Protein AF-A0A5Q0TJ90-F1 (afdb_monomer)

Solvent-accessible surface area (backbone atoms only — not comparable to full-atom values): 12565 Å² total; per-residue (Å²): 134,82,78,82,75,56,38,77,83,39,42,37,78,86,29,72,44,76,70,44,31,68,63,71,62,101,67,83,87,85,78,81,86,86,89,74,60,59,57,72,75,59,68,73,92,52,80,54,77,78,73,66,91,68,50,63,55,31,48,52,45,20,49,32,45,51,50,32,43,52,48,27,37,74,55,52,56,79,39,72,41,59,66,61,28,31,68,76,44,38,89,50,44,48,42,48,52,50,51,60,52,60,73,71,65,57,54,67,58,48,46,51,30,49,76,68,63,41,46,59,59,71,67,73,49,85,84,41,76,63,61,51,48,54,52,52,50,51,52,50,51,65,52,42,47,94,77,50,77,49,71,47,45,56,52,45,52,53,51,45,42,30,51,51,32,44,53,28,36,76,67,61,36,45,83,49,34,40,53,42,52,52,53,52,42,57,58,52,65,32,66,73,49,39,52,49,39,49,67,50,12,27,74,62,43,58,29,51,54,36,45,54,49,56,59,65,64,74,114

Nearest PDB structures (foldseek):
  7ya5-assembly1_A  TM=8.050E-01  e=6.135E-04  Homo sapiens
  7xgf-assembly2_E  TM=6.934E-01  e=2.666E-04  Homo sapiens
  4qvf-assembly1_A  TM=6.998E-01  e=4.647E-04  Homo sapiens
  5wdd-assembly2_B  TM=6.435E-01  e=7.383E-04  Gallus gallus

Organism: Stichopus japonicus (NCBI:txid307972)

InterPro domains:
  IPR002475 Bcl2-like [PS50062] (120-205)
  IPR026298 Bcl-2 family [PR01862] (136-148)
  IPR026298 Bcl-2 family [PR01862] (150-178)
  IPR026298 Bcl-2 family [PR01862] (180-204)
  IPR026298 Bcl-2 family [PTHR11256] (120-205)
  IPR036834 Bcl-2-like superfamily [G3DSA:1.10.437.10] (50-212)
  IPR036834 Bcl-2-like superfamily [SSF56854] (117-211)
  IPR046371 Bcl-2, Bcl-2 homology region 1-3 [PF00452] (120-203)
  IPR046371 Bcl-2, Bcl-2 homology region 1-3 [SM00337] (109-203)

Secondary structure (DSSP, 8-state):
------GGGTB-GGG-SHHHHTS--SS--S---S---HHHHT----------TTHHHHHHHHHHHHHHHHHTBS-GGGGT--HHHHHHSHHHHHHHHHHHHHTTSSHHHHHHHHHTTHHHHHHHS---HHHHHHHHHHHHHHHTGGG---HHHHHHHHHHHHHHHHHHHHTT-TTHHHHHHHHHHHHHTSHHHHHHHHHTTHHHHHHHHHHHHHHHHT-

Radius of gyration: 16.94 Å; Cα contacts (8 Å, |Δi|>4): 215; chains: 1; bounding box: 55×34×45 Å

Sequence (219 aa):
MGIQQNSHDLITPKYATYESRRRRPFYCDNVFPRNIPLCAMLQGETNLDNMTENITGNFIEAYMVLKLADFGVDRPDRLGLNIHAASSVGSEICPYHTTLYSTEKDAMVRAILVELDLLDTLTNLHISKHTLLETFLYIADTLFEDDDVSWWKIVTLVDCSAQMAVMCVDRELPNMVESLLSWTSMIMEKDNVQSWIEENGGWKFLTNRMKSYLQTQAV

pLDDT: mean 71.93, std 15.3, range [30.28, 94.5]

Foldseek 3Di:
DDDLDFLCVFFDPCLNDPVSLVPDDPDDDDFDDADDQPVNLQDDFDFDDDDDDPLQLLLLLLLLVRLLVSSGGPCCVVLVGDPCSCVVCVLQCVLVSCVVCRNPHCPVLVVLCVVVVNPCVLPPDPDDLVSLLVSLVVLLCVLCPPNDDDPSSLSSSSVNLSVSCSSCSVNRNSNCNVVSSVVNVVSCPPPSNVVVCNRRHHSNVVSVSSVVVVVVRVD

Mean predicted aligned error: 9.67 Å

Structure (mmCIF, N/CA/C/O backbone):
data_AF-A0A5Q0TJ90-F1
#
_entry.id   AF-A0A5Q0TJ90-F1
#
loop_
_atom_site.group_PDB
_atom_site.id
_atom_site.type_symbol
_atom_site.label_atom_id
_atom_site.label_alt_id
_atom_site.label_comp_id
_atom_site.label_asym_id
_atom_site.label_entity_id
_atom_site.label_seq_id
_atom_site.pdbx_PDB_ins_code
_atom_site.Cartn_x
_atom_site.Cartn_y
_atom_site.Cartn_z
_atom_site.occupancy
_atom_site.B_iso_or_equiv
_atom_site.auth_seq_id
_atom_site.auth_comp_id
_atom_site.auth_asym_id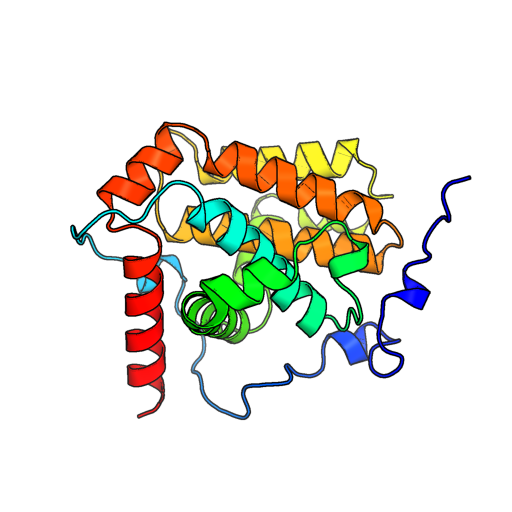
_atom_site.auth_atom_id
_atom_site.pdbx_PDB_model_num
ATOM 1 N N . MET A 1 1 ? 29.874 -6.893 -9.918 1.00 32.69 1 MET A N 1
ATOM 2 C CA . MET A 1 1 ? 29.180 -6.736 -11.214 1.00 32.69 1 MET A CA 1
ATOM 3 C C . MET A 1 1 ? 27.709 -7.004 -10.966 1.00 32.69 1 MET A C 1
ATOM 5 O O . MET A 1 1 ? 27.341 -8.160 -10.817 1.00 32.69 1 MET A O 1
ATOM 9 N N . GLY A 1 2 ? 26.911 -5.952 -10.771 1.00 40.72 2 GLY A N 1
ATOM 10 C CA . GLY A 1 2 ? 25.468 -6.090 -10.575 1.00 40.72 2 GLY A CA 1
ATOM 11 C C . GLY A 1 2 ? 24.815 -6.392 -11.916 1.00 40.72 2 GLY A C 1
ATOM 12 O O . GLY A 1 2 ? 24.998 -5.635 -12.865 1.00 40.72 2 GLY A O 1
ATOM 13 N N . ILE A 1 3 ? 24.122 -7.521 -12.010 1.00 42.19 3 ILE A N 1
ATOM 14 C CA . ILE A 1 3 ? 23.293 -7.847 -13.167 1.00 42.19 3 ILE A CA 1
ATOM 15 C C . ILE A 1 3 ? 22.154 -6.824 -13.154 1.00 42.19 3 ILE A C 1
ATOM 17 O O . ILE A 1 3 ? 21.332 -6.853 -12.241 1.00 42.19 3 ILE A O 1
ATOM 21 N N . GLN A 1 4 ? 22.125 -5.892 -14.111 1.00 44.25 4 GLN A N 1
ATOM 22 C CA . GLN A 1 4 ? 20.919 -5.104 -14.361 1.00 44.25 4 GLN A CA 1
ATOM 23 C C . GLN A 1 4 ? 19.841 -6.097 -14.803 1.00 44.25 4 GLN A C 1
ATOM 25 O O . GLN A 1 4 ? 19.901 -6.628 -15.909 1.00 44.25 4 GLN A O 1
ATOM 30 N N . GLN A 1 5 ? 18.926 -6.436 -13.897 1.00 57.69 5 GLN A N 1
ATOM 31 C CA . GLN A 1 5 ? 17.779 -7.271 -14.228 1.00 57.69 5 GLN A CA 1
ATOM 32 C C . GLN A 1 5 ? 16.827 -6.442 -15.080 1.00 57.69 5 GLN A C 1
ATOM 34 O O . GLN A 1 5 ? 16.358 -5.391 -14.644 1.00 57.69 5 GLN A O 1
ATOM 39 N N . ASN A 1 6 ? 16.573 -6.913 -16.296 1.00 62.66 6 ASN A N 1
ATOM 40 C CA . ASN A 1 6 ? 15.641 -6.272 -17.204 1.00 62.66 6 ASN A CA 1
ATOM 41 C C . ASN A 1 6 ? 14.212 -6.669 -16.806 1.00 62.66 6 ASN A C 1
ATOM 43 O O . ASN A 1 6 ? 13.962 -7.838 -16.508 1.00 62.66 6 ASN A O 1
ATOM 47 N N . SER A 1 7 ? 13.263 -5.731 -16.794 1.00 60.84 7 SER A N 1
ATOM 48 C CA . SER A 1 7 ? 11.868 -6.005 -16.385 1.00 60.84 7 SER A CA 1
ATOM 49 C C . SER A 1 7 ? 11.196 -7.086 -17.234 1.00 60.84 7 SER A C 1
ATOM 51 O O . SER A 1 7 ? 10.363 -7.841 -16.736 1.00 60.84 7 SER A O 1
ATOM 53 N N . HIS A 1 8 ? 11.604 -7.213 -18.497 1.00 65.81 8 HIS A N 1
ATOM 54 C CA . HIS A 1 8 ? 11.153 -8.260 -19.410 1.00 65.81 8 HIS A CA 1
ATOM 55 C C . HIS A 1 8 ? 11.434 -9.686 -18.912 1.00 65.81 8 HIS A C 1
ATOM 57 O O . HIS A 1 8 ? 10.651 -10.583 -19.209 1.00 65.81 8 HIS A O 1
ATOM 63 N N . ASP A 1 9 ? 12.493 -9.892 -18.123 1.00 72.69 9 ASP A N 1
ATOM 64 C CA . ASP A 1 9 ? 12.832 -11.200 -17.544 1.00 72.69 9 ASP A CA 1
ATOM 65 C C . ASP A 1 9 ? 12.057 -11.492 -16.244 1.00 72.69 9 ASP A C 1
ATOM 67 O O . ASP A 1 9 ? 12.178 -12.581 -15.675 1.00 72.69 9 ASP A O 1
ATOM 71 N N . LEU A 1 10 ? 11.298 -10.510 -15.739 1.00 74.69 10 LEU A N 1
ATOM 72 C CA . LEU A 1 10 ? 10.527 -10.604 -14.498 1.00 74.69 10 LEU A CA 1
ATOM 73 C C . LEU A 1 10 ? 9.040 -10.901 -14.733 1.00 74.69 10 LEU A C 1
ATOM 75 O O . LEU A 1 10 ? 8.382 -11.370 -13.807 1.00 74.69 10 LEU A O 1
ATOM 79 N N . ILE A 1 11 ? 8.510 -10.625 -15.930 1.00 76.50 11 ILE A N 1
ATOM 80 C CA . ILE A 1 11 ? 7.079 -10.743 -16.251 1.00 76.50 11 ILE A CA 1
ATOM 81 C C . ILE A 1 11 ? 6.796 -12.059 -16.986 1.00 76.50 11 ILE A C 1
ATOM 83 O O . ILE A 1 11 ? 7.461 -12.380 -17.973 1.00 76.50 11 ILE A O 1
ATOM 87 N N . THR A 1 12 ? 5.752 -12.786 -16.573 1.00 75.69 12 THR A N 1
ATOM 88 C CA . THR A 1 12 ? 5.320 -14.013 -17.252 1.00 75.69 12 THR A CA 1
ATOM 89 C C . THR A 1 12 ? 5.013 -13.727 -18.725 1.00 75.69 12 THR A C 1
ATOM 91 O O . THR A 1 12 ? 4.276 -12.783 -19.022 1.00 75.69 12 THR A O 1
ATOM 94 N N . PRO A 1 13 ? 5.421 -14.585 -19.680 1.00 71.62 13 PRO A N 1
ATOM 95 C CA . PRO A 1 13 ? 5.144 -14.375 -21.105 1.00 71.62 13 PRO A CA 1
ATOM 96 C C . PRO A 1 13 ? 3.657 -14.187 -21.455 1.00 71.62 13 PRO A C 1
ATOM 98 O O . PRO A 1 13 ? 3.321 -13.466 -22.394 1.00 71.62 13 PRO A O 1
ATOM 101 N N . LYS A 1 14 ? 2.744 -14.791 -20.679 1.00 66.69 14 LYS A N 1
ATOM 102 C CA . LYS A 1 14 ? 1.284 -14.612 -20.818 1.00 66.69 14 LYS A CA 1
ATOM 103 C C . LYS A 1 14 ? 0.834 -13.159 -20.577 1.00 66.69 14 LYS A C 1
ATOM 105 O O . LYS A 1 14 ? -0.208 -12.758 -21.089 1.00 66.69 14 LYS A O 1
ATOM 110 N N . TYR A 1 15 ? 1.626 -12.392 -19.834 1.00 63.81 15 TYR A N 1
ATOM 111 C CA . TYR A 1 15 ? 1.395 -11.008 -19.433 1.00 63.81 15 TYR A CA 1
ATOM 112 C C . TYR A 1 15 ? 2.315 -10.016 -20.175 1.00 63.81 15 TYR A C 1
ATOM 114 O O . TYR A 1 15 ? 2.509 -8.880 -19.747 1.00 63.81 15 TYR A O 1
ATOM 122 N N . ALA A 1 16 ? 2.881 -10.406 -21.323 1.00 64.31 16 ALA A N 1
ATOM 123 C CA . ALA A 1 16 ? 3.847 -9.582 -22.054 1.00 64.31 16 ALA A CA 1
ATOM 124 C C . ALA A 1 16 ? 3.304 -8.196 -22.471 1.00 64.31 16 ALA A C 1
ATOM 126 O O . ALA A 1 16 ? 4.051 -7.216 -22.503 1.00 64.31 16 ALA A O 1
ATOM 127 N N . THR A 1 17 ? 2.002 -8.068 -22.745 1.00 65.38 17 THR A N 1
ATOM 128 C CA . THR A 1 17 ? 1.383 -6.793 -23.153 1.00 65.38 17 THR A CA 1
ATOM 129 C C . THR A 1 17 ? 0.637 -6.126 -22.001 1.00 65.38 17 THR A C 1
ATOM 131 O O . THR A 1 17 ? 0.012 -6.803 -21.186 1.00 65.38 17 THR A O 1
ATOM 134 N N . TYR A 1 18 ? 0.623 -4.792 -21.957 1.00 57.44 18 TYR A N 1
ATOM 135 C CA . TYR A 1 18 ? -0.125 -4.030 -20.948 1.00 57.44 18 TYR A CA 1
ATOM 136 C C . TYR A 1 18 ? -1.606 -4.449 -20.857 1.00 57.44 18 TYR A C 1
ATOM 138 O O . TYR A 1 18 ? -2.161 -4.615 -19.772 1.00 57.44 18 TYR A O 1
ATOM 146 N N . GLU A 1 19 ? -2.247 -4.706 -22.002 1.00 59.47 19 GLU A N 1
ATOM 147 C CA . GLU A 1 19 ? -3.621 -5.210 -22.025 1.00 59.47 19 GLU A CA 1
ATOM 148 C C . GLU A 1 19 ? -3.763 -6.613 -21.428 1.00 59.47 19 GLU A C 1
ATOM 150 O O . GLU A 1 19 ? -4.771 -6.889 -20.780 1.00 59.47 19 GLU A O 1
ATOM 155 N N . SER A 1 20 ? -2.781 -7.499 -21.626 1.00 61.97 20 SER A N 1
ATOM 156 C CA . SER A 1 20 ? -2.785 -8.829 -21.010 1.00 61.97 20 SER A CA 1
ATOM 157 C C . SER A 1 20 ? -2.581 -8.760 -19.494 1.00 61.97 20 SER A C 1
ATOM 159 O O . SER A 1 20 ? -3.295 -9.453 -18.774 1.00 61.97 20 SER A O 1
ATOM 161 N N . ARG A 1 21 ? -1.733 -7.842 -19.002 1.00 63.62 21 ARG A N 1
ATOM 162 C CA . ARG A 1 21 ? -1.531 -7.550 -17.563 1.00 63.62 21 ARG A CA 1
ATOM 163 C C . ARG A 1 21 ? -2.801 -7.048 -16.881 1.00 63.62 21 ARG A C 1
ATOM 165 O O . ARG A 1 21 ? -3.027 -7.295 -15.707 1.00 63.62 21 ARG A O 1
ATOM 172 N N . ARG A 1 22 ? -3.687 -6.385 -17.633 1.00 56.72 22 ARG A N 1
ATOM 173 C CA . ARG A 1 22 ? -4.999 -5.934 -17.140 1.00 56.72 22 ARG A CA 1
ATOM 174 C C . ARG A 1 22 ? -6.076 -7.024 -17.126 1.00 56.72 22 ARG A C 1
ATOM 176 O O . ARG A 1 22 ? -7.158 -6.782 -16.577 1.00 56.72 22 ARG A O 1
ATOM 183 N N . ARG A 1 23 ? -5.875 -8.186 -17.759 1.00 50.25 23 ARG A N 1
ATOM 184 C CA . ARG A 1 23 ? -6.939 -9.176 -18.020 1.00 50.25 23 ARG A CA 1
ATOM 185 C C . ARG A 1 23 ? -6.858 -10.391 -17.076 1.00 50.25 23 ARG A C 1
ATOM 187 O O . ARG A 1 23 ? -6.422 -11.464 -17.468 1.00 50.25 23 ARG A O 1
ATOM 194 N N . ARG A 1 24 ? -7.490 -10.193 -15.912 1.00 49.88 24 ARG A N 1
ATOM 195 C CA . ARG A 1 24 ? -7.995 -11.142 -14.893 1.00 49.88 24 ARG A CA 1
ATOM 196 C C . ARG A 1 24 ? -7.023 -11.561 -13.770 1.00 49.88 24 ARG A C 1
ATOM 198 O O . ARG A 1 24 ? -5.943 -12.051 -14.081 1.00 49.88 24 ARG A O 1
ATOM 205 N N . PRO A 1 25 ? -7.458 -11.469 -12.496 1.00 43.31 25 PRO A N 1
ATOM 206 C CA . PRO A 1 25 ? -6.795 -12.135 -11.377 1.00 43.31 25 PRO A CA 1
ATOM 207 C C . PRO A 1 25 ? -6.969 -13.656 -11.490 1.00 43.31 25 PRO A C 1
ATOM 209 O O . PRO A 1 25 ? -7.943 -14.149 -12.064 1.00 43.31 25 PRO A O 1
ATOM 212 N N . PHE A 1 26 ? -6.032 -14.409 -10.915 1.00 41.00 26 PHE A N 1
ATOM 213 C CA . PHE A 1 26 ? -6.076 -15.877 -10.865 1.00 41.00 26 PHE A CA 1
ATOM 214 C C . PHE A 1 26 ? -7.144 -16.419 -9.890 1.00 41.00 26 PHE A C 1
ATOM 216 O O . PHE A 1 26 ? -7.397 -17.620 -9.848 1.00 41.00 26 PHE A O 1
ATOM 223 N N . TYR A 1 27 ? -7.800 -15.535 -9.139 1.00 37.94 27 TYR A N 1
ATOM 224 C CA . TYR A 1 27 ? -8.900 -15.830 -8.228 1.00 37.94 27 TYR A CA 1
ATOM 225 C C . TYR A 1 27 ? -9.978 -14.764 -8.407 1.00 37.94 27 TYR A C 1
ATOM 227 O O . TYR A 1 27 ? -9.636 -13.597 -8.545 1.00 37.94 27 TYR A O 1
ATOM 235 N N . CYS A 1 28 ? -11.252 -15.146 -8.329 1.00 33.97 28 CYS A N 1
ATOM 236 C CA . CYS A 1 28 ? -12.458 -14.309 -8.466 1.00 33.97 28 CYS A CA 1
ATOM 237 C C . CYS A 1 28 ? -13.074 -14.308 -9.877 1.00 33.97 28 CYS A C 1
ATOM 239 O O . CYS A 1 28 ? -13.053 -13.310 -10.597 1.00 33.97 28 CYS A O 1
ATOM 241 N N . ASP A 1 29 ? -13.709 -15.424 -10.239 1.00 30.28 29 ASP A N 1
ATOM 242 C CA . ASP A 1 29 ? -14.861 -15.364 -11.135 1.00 30.28 29 ASP A CA 1
ATOM 243 C C . ASP A 1 29 ? -16.097 -14.943 -10.314 1.00 30.28 29 ASP A C 1
ATOM 245 O O . ASP A 1 29 ? -16.514 -15.642 -9.395 1.00 30.28 29 ASP A O 1
ATOM 249 N N . ASN A 1 30 ? -16.679 -13.805 -10.697 1.00 38.44 30 ASN A N 1
ATOM 250 C CA . ASN A 1 30 ? -18.079 -13.415 -10.493 1.00 38.44 30 ASN A CA 1
ATOM 251 C C . ASN A 1 30 ? -18.627 -13.332 -9.062 1.00 38.44 30 ASN A C 1
ATOM 253 O O . ASN A 1 30 ? -19.460 -14.150 -8.696 1.00 38.44 30 ASN A O 1
ATOM 257 N N . VAL A 1 31 ? -18.331 -12.254 -8.343 1.00 34.34 31 VAL A N 1
ATOM 258 C CA . VAL A 1 31 ? -19.287 -11.570 -7.448 1.00 34.34 31 VAL A CA 1
ATOM 259 C C . VAL A 1 31 ? -18.867 -10.086 -7.443 1.00 34.34 31 VAL A C 1
ATOM 261 O O . VAL A 1 31 ? -17.768 -9.789 -7.890 1.00 34.34 31 VAL A O 1
ATOM 264 N N . PHE A 1 32 ? -19.722 -9.171 -6.989 1.00 37.47 32 PHE A N 1
ATOM 265 C CA . PHE A 1 32 ? -19.409 -7.852 -6.400 1.00 37.47 32 PHE A CA 1
ATOM 266 C C . PHE A 1 32 ? -20.077 -6.642 -7.100 1.00 37.47 32 PHE A C 1
ATOM 268 O O . PHE A 1 32 ? -19.886 -6.412 -8.296 1.00 37.47 32 PHE A O 1
ATOM 275 N N . PRO A 1 33 ? -20.908 -5.875 -6.360 1.00 38.81 33 PRO A N 1
ATOM 276 C CA . PRO A 1 33 ? -21.599 -4.686 -6.849 1.00 38.81 33 PRO A CA 1
ATOM 277 C C . PRO A 1 33 ? -20.717 -3.424 -6.818 1.00 38.81 33 PRO A C 1
ATOM 279 O O . PRO A 1 33 ? -19.753 -3.318 -6.064 1.00 38.81 33 PRO A O 1
ATOM 282 N N . ARG A 1 34 ? -21.103 -2.439 -7.639 1.00 45.91 34 ARG A N 1
ATOM 283 C CA . ARG A 1 34 ? -20.382 -1.180 -7.890 1.00 45.91 34 ARG A CA 1
ATOM 284 C C . ARG A 1 34 ? -20.540 -0.159 -6.754 1.00 45.91 34 ARG A 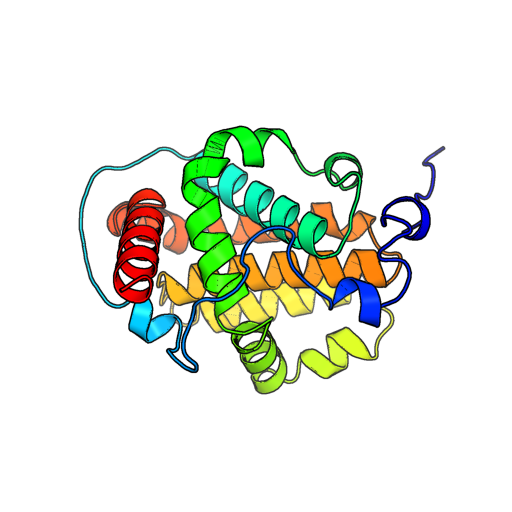C 1
ATOM 286 O O . ARG A 1 34 ? -21.647 0.035 -6.260 1.00 45.91 34 ARG A O 1
ATOM 293 N N . ASN A 1 35 ? -19.461 0.582 -6.480 1.00 49.66 35 ASN A N 1
ATOM 294 C CA . ASN A 1 35 ? -19.398 1.856 -5.740 1.00 49.66 35 ASN A CA 1
ATOM 295 C C . ASN A 1 35 ? -19.785 1.857 -4.245 1.00 49.66 35 ASN A C 1
ATOM 297 O O . ASN A 1 35 ? -20.794 2.449 -3.862 1.00 49.66 35 ASN A O 1
ATOM 301 N N . ILE A 1 36 ? -18.906 1.349 -3.373 1.00 49.03 36 ILE A N 1
ATOM 302 C CA . ILE A 1 36 ? -18.860 1.776 -1.961 1.00 49.03 36 ILE A CA 1
ATOM 303 C C . ILE A 1 36 ? -17.450 2.312 -1.678 1.00 49.03 36 ILE A C 1
ATOM 305 O O . ILE A 1 36 ? -16.484 1.579 -1.895 1.00 49.03 36 ILE A O 1
ATOM 309 N N . PRO A 1 37 ? -17.290 3.569 -1.221 1.00 57.09 37 PRO A N 1
ATOM 310 C CA . PRO A 1 37 ? -15.972 4.090 -0.898 1.00 57.09 37 PRO A CA 1
ATOM 311 C C . PRO A 1 37 ? -15.407 3.343 0.317 1.00 57.09 37 PRO A C 1
ATOM 313 O O . PRO A 1 37 ? -16.114 3.100 1.298 1.00 57.09 37 PRO A O 1
ATOM 316 N N . LEU A 1 38 ? -14.123 2.981 0.252 1.00 58.75 38 LEU A N 1
ATOM 317 C CA . LEU A 1 38 ? -13.398 2.261 1.305 1.00 58.75 38 LEU A CA 1
ATOM 318 C C . LEU A 1 38 ? -13.596 2.903 2.687 1.00 58.75 38 LEU A C 1
ATOM 320 O O . LEU A 1 38 ? -13.728 2.192 3.682 1.00 58.75 38 LEU A O 1
ATOM 324 N N . CYS A 1 39 ? -13.680 4.237 2.735 1.00 58.22 39 CYS A N 1
ATOM 325 C CA . CYS A 1 39 ? -13.972 4.981 3.953 1.00 58.22 39 CYS A CA 1
ATOM 326 C C . CYS A 1 39 ? -15.285 4.524 4.604 1.00 58.22 39 CYS A C 1
ATOM 328 O O . CYS A 1 39 ? -15.264 4.189 5.780 1.00 58.22 39 CYS A O 1
ATOM 330 N N . ALA A 1 40 ? -16.384 4.395 3.850 1.00 58.34 40 ALA A N 1
ATOM 331 C CA . ALA A 1 40 ? -17.681 3.935 4.351 1.00 58.34 40 ALA A CA 1
ATOM 332 C C . ALA A 1 40 ? -17.646 2.462 4.783 1.00 58.34 40 ALA A C 1
ATOM 334 O O . ALA A 1 40 ? -18.244 2.091 5.793 1.00 58.34 40 ALA A O 1
ATOM 335 N N . MET A 1 41 ? -16.897 1.620 4.062 1.00 59.91 41 MET A N 1
ATOM 336 C CA . MET A 1 41 ? -16.720 0.213 4.433 1.00 59.91 41 MET A CA 1
ATOM 337 C C . MET A 1 41 ? -15.973 0.059 5.762 1.00 59.91 41 MET A C 1
ATOM 339 O O . MET A 1 41 ? -16.269 -0.864 6.521 1.00 59.91 41 MET A O 1
ATOM 343 N N . LEU A 1 42 ? -15.031 0.953 6.065 1.00 64.19 42 LEU A N 1
ATOM 344 C CA . LEU A 1 42 ? -14.156 0.884 7.239 1.00 64.19 42 LEU A CA 1
ATOM 345 C C . LEU A 1 42 ? -14.630 1.738 8.428 1.00 64.19 42 LEU A C 1
ATOM 347 O O . LEU A 1 42 ? -13.908 1.854 9.413 1.00 64.19 42 LEU A O 1
ATOM 351 N N . GLN A 1 43 ? -15.855 2.274 8.393 1.00 61.19 43 GLN A N 1
ATOM 352 C CA . GLN A 1 43 ? -16.440 3.014 9.520 1.00 61.19 43 GLN A CA 1
ATOM 353 C C . GLN A 1 43 ? -16.769 2.104 10.711 1.00 61.19 43 GLN A C 1
ATOM 355 O O . GLN A 1 43 ? -17.738 1.342 10.687 1.00 61.19 43 GLN A O 1
ATOM 360 N N . GLY A 1 44 ? -15.998 2.183 11.786 1.00 54.75 44 GLY A N 1
ATOM 361 C CA . GLY A 1 44 ? -16.382 1.618 13.076 1.00 54.75 44 GLY A CA 1
ATOM 362 C C . GLY A 1 44 ? -15.202 1.515 14.022 1.00 54.75 44 GLY A C 1
ATOM 363 O O . GLY A 1 44 ? -14.166 0.973 13.655 1.00 54.75 44 GLY A O 1
ATOM 364 N N . GLU A 1 45 ? -15.397 2.013 15.233 1.00 45.62 45 GLU A N 1
ATOM 365 C CA . GLU A 1 45 ? -14.478 1.832 16.348 1.00 45.62 45 GLU A CA 1
ATOM 366 C C . GLU A 1 45 ? -14.650 0.416 16.897 1.00 45.62 45 GLU A C 1
ATOM 368 O O . GLU A 1 45 ? -15.762 0.010 17.247 1.00 45.62 45 GLU A O 1
ATOM 373 N N . THR A 1 46 ? -13.563 -0.345 16.999 1.00 50.22 46 THR A N 1
ATOM 374 C CA . THR A 1 46 ? -13.533 -1.478 17.925 1.00 50.22 46 THR A CA 1
ATOM 375 C C . THR A 1 46 ? -12.171 -1.600 18.572 1.00 50.22 46 THR A C 1
ATOM 377 O O . THR A 1 46 ? -11.142 -1.405 17.933 1.00 50.22 46 THR A O 1
ATOM 380 N N . ASN A 1 47 ? -12.216 -2.005 19.829 1.00 51.31 47 ASN A N 1
ATOM 381 C CA . ASN A 1 47 ? -11.089 -2.221 20.707 1.00 51.31 47 ASN A CA 1
ATOM 382 C C . ASN A 1 47 ? -10.982 -3.736 20.938 1.00 51.31 47 ASN A C 1
ATOM 384 O O . ASN A 1 47 ? -11.959 -4.322 21.408 1.00 51.31 47 ASN A O 1
ATOM 388 N N . LEU A 1 48 ? -9.875 -4.376 20.537 1.00 45.81 48 LEU A N 1
ATOM 389 C CA . LEU A 1 48 ? -9.504 -5.737 20.959 1.00 45.81 48 LEU A CA 1
ATOM 390 C C . LEU A 1 48 ? -8.054 -6.097 20.561 1.00 45.81 48 LEU A C 1
ATOM 392 O O . LEU A 1 48 ? -7.665 -5.907 19.414 1.00 45.81 48 LEU A O 1
ATOM 396 N N . ASP A 1 49 ? -7.339 -6.675 21.529 1.00 45.38 49 ASP A N 1
ATOM 397 C CA . ASP A 1 49 ? -6.001 -7.291 21.583 1.00 45.38 49 ASP A CA 1
ATOM 398 C C . ASP A 1 49 ? -4.961 -7.069 20.466 1.00 45.38 49 ASP A C 1
ATOM 400 O O . ASP A 1 49 ? -5.081 -7.527 19.326 1.00 45.38 49 ASP A O 1
ATOM 404 N N . ASN A 1 50 ? -3.839 -6.503 20.929 1.00 49.88 50 ASN A N 1
ATOM 405 C CA . ASN A 1 50 ? -2.586 -6.245 20.231 1.00 49.88 50 ASN A CA 1
ATOM 406 C C . ASN A 1 50 ? -1.925 -7.504 19.661 1.00 49.88 50 ASN A C 1
ATOM 408 O O . ASN A 1 50 ? -1.767 -8.531 20.326 1.00 49.88 50 ASN A O 1
ATOM 412 N N . MET A 1 51 ? -1.423 -7.360 18.439 1.00 46.31 51 MET A N 1
ATOM 413 C CA . MET A 1 51 ? -0.515 -8.298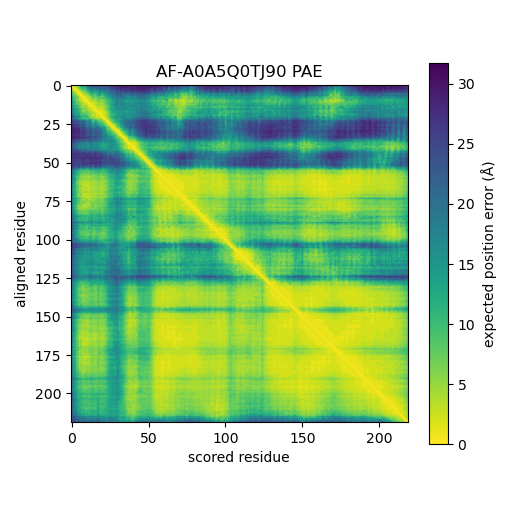 17.795 1.00 46.31 51 MET A CA 1
ATOM 414 C C . MET A 1 51 ? 0.714 -7.500 17.321 1.00 46.31 51 MET A C 1
ATOM 416 O O . MET A 1 51 ? 0.570 -6.404 16.790 1.00 46.31 51 MET A O 1
ATOM 420 N N . THR A 1 52 ? 1.906 -8.022 17.613 1.00 49.50 52 THR A N 1
ATOM 421 C CA . THR A 1 52 ? 3.201 -7.321 17.729 1.00 49.50 52 THR A CA 1
ATOM 422 C C . THR A 1 52 ? 3.831 -6.794 16.426 1.00 49.50 52 THR A C 1
ATOM 424 O O . THR A 1 52 ? 3.583 -7.322 15.342 1.00 49.50 52 THR A O 1
ATOM 427 N N . GLU A 1 53 ? 4.727 -5.804 16.603 1.00 48.31 53 GLU A N 1
ATOM 428 C CA . GLU A 1 53 ? 5.653 -5.062 15.704 1.00 48.31 53 GLU A CA 1
ATOM 429 C C . GLU A 1 53 ? 6.083 -5.678 14.354 1.00 48.31 53 GLU A C 1
ATOM 431 O O . GLU A 1 53 ? 6.449 -4.940 13.447 1.00 48.31 53 GLU A O 1
ATOM 436 N N . ASN A 1 54 ? 6.035 -6.997 14.154 1.00 62.38 54 ASN A N 1
ATOM 437 C CA . ASN A 1 54 ? 6.501 -7.634 12.913 1.00 62.38 54 ASN A CA 1
ATOM 438 C C . ASN A 1 54 ? 5.369 -7.925 11.903 1.00 62.38 54 ASN A C 1
ATOM 440 O O . ASN A 1 54 ? 5.609 -8.451 10.818 1.00 62.38 54 ASN A O 1
ATOM 444 N N . ILE A 1 55 ? 4.110 -7.628 12.235 1.00 69.06 55 ILE A N 1
ATOM 445 C CA . ILE A 1 55 ? 2.984 -7.873 11.318 1.00 69.06 55 ILE A CA 1
ATOM 446 C C . ILE A 1 55 ? 2.867 -6.764 10.277 1.00 69.06 55 ILE A C 1
ATOM 448 O O . ILE A 1 55 ? 2.599 -7.070 9.122 1.00 69.06 55 ILE A O 1
ATOM 452 N N . THR A 1 56 ? 3.117 -5.505 10.642 1.00 79.69 56 THR A N 1
ATOM 453 C CA . THR A 1 56 ? 2.985 -4.364 9.723 1.00 79.69 56 THR A CA 1
ATOM 454 C C . THR A 1 56 ? 3.920 -4.489 8.521 1.00 79.69 56 THR A C 1
ATOM 456 O O . THR A 1 56 ? 3.454 -4.439 7.384 1.00 79.69 56 THR A O 1
ATOM 459 N N . GLY A 1 57 ? 5.212 -4.747 8.754 1.00 81.25 57 GLY A N 1
ATOM 460 C CA . GLY A 1 57 ? 6.184 -4.968 7.679 1.00 81.25 57 GLY A CA 1
ATOM 461 C C . GLY A 1 57 ? 5.809 -6.158 6.793 1.00 81.25 57 GLY A C 1
ATOM 462 O O . GLY A 1 57 ? 5.711 -6.016 5.575 1.00 81.25 57 GLY A O 1
ATOM 463 N N . ASN A 1 58 ? 5.482 -7.302 7.409 1.00 82.81 58 ASN A N 1
ATOM 464 C CA . ASN A 1 58 ? 5.044 -8.489 6.672 1.00 82.81 58 ASN A CA 1
ATOM 465 C C . ASN A 1 58 ? 3.755 -8.244 5.873 1.00 82.81 58 ASN A C 1
ATOM 467 O O . ASN A 1 58 ? 3.601 -8.801 4.791 1.00 82.81 58 ASN A O 1
ATOM 471 N N . PHE A 1 59 ? 2.837 -7.416 6.375 1.00 84.25 59 PHE A N 1
ATOM 472 C CA . PHE A 1 59 ? 1.589 -7.078 5.698 1.00 84.25 59 PHE A CA 1
ATOM 473 C C . PHE A 1 59 ? 1.834 -6.215 4.459 1.00 84.25 59 PHE A C 1
ATOM 475 O O . PHE A 1 59 ? 1.341 -6.550 3.384 1.00 84.25 59 PHE A O 1
ATOM 482 N N . ILE A 1 60 ? 2.623 -5.142 4.577 1.00 88.38 60 ILE A N 1
ATOM 483 C CA . ILE A 1 60 ? 2.979 -4.275 3.440 1.00 88.38 60 ILE A CA 1
ATOM 484 C C . ILE A 1 60 ? 3.667 -5.101 2.350 1.00 88.38 60 ILE A C 1
ATOM 486 O O . ILE A 1 60 ? 3.297 -5.047 1.175 1.00 88.38 60 ILE A O 1
ATOM 490 N N . GLU A 1 61 ? 4.652 -5.897 2.755 1.00 87.75 61 GLU A N 1
ATOM 491 C CA . GLU A 1 61 ? 5.459 -6.710 1.857 1.00 87.75 61 GLU A CA 1
ATOM 492 C C . GLU A 1 61 ? 4.628 -7.792 1.164 1.00 87.75 61 GLU A C 1
ATOM 494 O O . GLU A 1 61 ? 4.652 -7.909 -0.062 1.00 87.75 61 GLU A O 1
ATOM 499 N N . ALA A 1 62 ? 3.811 -8.526 1.923 1.00 85.69 62 ALA A N 1
ATOM 500 C CA . ALA A 1 62 ? 2.878 -9.503 1.377 1.00 85.69 62 ALA A CA 1
ATOM 501 C C . ALA A 1 62 ? 1.883 -8.869 0.398 1.00 85.69 62 ALA A C 1
ATOM 503 O O . ALA A 1 62 ? 1.574 -9.472 -0.633 1.00 85.69 62 ALA A O 1
ATOM 504 N N . TYR A 1 63 ? 1.395 -7.657 0.684 1.00 86.38 63 TYR A N 1
ATOM 505 C CA . TYR A 1 63 ? 0.447 -6.977 -0.194 1.00 86.38 63 TYR A CA 1
ATOM 506 C C . TYR A 1 63 ? 1.088 -6.636 -1.534 1.00 86.38 63 TYR A C 1
ATOM 508 O O . TYR A 1 63 ? 0.526 -6.916 -2.594 1.00 86.38 63 TYR A O 1
ATOM 516 N N . MET A 1 64 ? 2.292 -6.064 -1.486 1.00 89.44 64 MET A N 1
ATOM 517 C CA . MET A 1 64 ? 3.053 -5.701 -2.674 1.00 89.44 64 MET A CA 1
ATOM 518 C C . MET A 1 64 ? 3.384 -6.935 -3.519 1.00 89.44 64 MET A C 1
ATOM 520 O O . MET A 1 64 ? 3.230 -6.894 -4.739 1.00 89.44 64 MET A O 1
ATOM 524 N N . VAL A 1 65 ? 3.751 -8.055 -2.881 1.00 86.12 65 VAL A N 1
ATOM 525 C CA . VAL A 1 65 ? 3.953 -9.350 -3.553 1.00 86.12 65 VAL A CA 1
ATOM 526 C C . VAL A 1 65 ? 2.694 -9.789 -4.300 1.00 86.12 65 VAL A C 1
ATOM 528 O O . VAL A 1 65 ? 2.792 -10.151 -5.472 1.00 86.12 65 VAL A O 1
ATOM 531 N N . LEU A 1 66 ? 1.520 -9.737 -3.663 1.00 82.31 66 LEU A N 1
ATOM 532 C CA . LEU A 1 66 ? 0.257 -10.124 -4.301 1.00 82.31 66 LEU A CA 1
ATOM 533 C C . LEU A 1 66 ? -0.097 -9.209 -5.478 1.00 82.31 66 LEU A C 1
ATOM 535 O O . LEU A 1 66 ? -0.404 -9.705 -6.560 1.00 82.31 66 LEU A O 1
ATOM 539 N N . LYS A 1 67 ? 0.043 -7.889 -5.313 1.00 82.56 67 LYS A N 1
ATOM 540 C CA . LYS A 1 67 ? -0.228 -6.912 -6.379 1.00 82.56 67 LYS A CA 1
ATOM 541 C C . LYS A 1 67 ? 0.703 -7.106 -7.585 1.00 82.56 67 LYS A C 1
ATOM 543 O O . LYS A 1 67 ? 0.262 -7.044 -8.732 1.00 82.56 67 LYS A O 1
ATOM 548 N N . LEU A 1 68 ? 1.988 -7.374 -7.343 1.00 83.75 68 LEU A N 1
ATOM 549 C CA . LEU A 1 68 ? 2.971 -7.662 -8.393 1.00 83.75 68 LEU A CA 1
ATOM 550 C C . LEU A 1 68 ? 2.699 -9.006 -9.080 1.00 83.75 68 LEU A C 1
ATOM 552 O O . LEU A 1 68 ? 2.816 -9.099 -10.302 1.00 83.75 68 LEU A O 1
ATOM 556 N N . ALA A 1 69 ? 2.302 -10.032 -8.326 1.00 81.81 69 ALA A N 1
ATOM 557 C CA . ALA A 1 69 ? 1.913 -11.324 -8.885 1.00 81.81 69 ALA A CA 1
ATOM 558 C C . ALA A 1 69 ? 0.675 -11.197 -9.790 1.00 81.81 69 ALA A C 1
ATOM 560 O O . ALA A 1 69 ? 0.666 -11.741 -10.894 1.00 81.81 69 ALA A O 1
ATOM 561 N N . ASP A 1 70 ? -0.322 -10.409 -9.382 1.00 78.19 70 ASP A N 1
ATOM 562 C CA . ASP A 1 70 ? -1.507 -10.103 -10.191 1.00 78.19 70 ASP A CA 1
ATOM 563 C C . ASP A 1 70 ? -1.178 -9.312 -11.463 1.00 78.19 70 ASP A C 1
ATOM 565 O O . ASP A 1 70 ? -1.840 -9.483 -12.488 1.00 78.19 70 ASP A O 1
ATOM 569 N N . PHE A 1 71 ? -0.132 -8.482 -11.428 1.00 78.19 71 PHE A N 1
ATOM 570 C CA . PHE A 1 71 ? 0.407 -7.820 -12.619 1.00 78.19 71 PHE A CA 1
ATOM 571 C C . PHE A 1 71 ? 1.165 -8.779 -13.554 1.00 78.19 71 PHE A C 1
ATOM 573 O O . PHE A 1 71 ? 1.396 -8.451 -14.721 1.00 78.19 71 PHE A O 1
ATOM 580 N N . GLY A 1 72 ? 1.535 -9.965 -13.068 1.00 79.56 72 GLY A N 1
ATOM 581 C CA . GLY A 1 72 ? 2.251 -10.985 -13.826 1.00 79.56 72 GLY A CA 1
ATOM 582 C C . GLY A 1 72 ? 3.746 -11.061 -13.543 1.00 79.56 72 GLY A C 1
ATOM 583 O O . GLY A 1 72 ? 4.484 -11.527 -14.404 1.00 79.56 72 GLY A O 1
ATOM 584 N N . VAL A 1 73 ? 4.223 -10.592 -12.389 1.00 83.38 73 VAL A N 1
ATOM 585 C CA . VAL A 1 73 ? 5.620 -10.787 -11.972 1.00 83.38 73 VAL A CA 1
ATOM 586 C C . VAL A 1 73 ? 5.820 -12.223 -11.478 1.00 83.38 73 VAL A C 1
ATOM 588 O O . VAL A 1 73 ? 5.231 -12.629 -10.480 1.00 83.38 73 VAL A O 1
ATOM 591 N N . ASP A 1 74 ? 6.690 -12.982 -12.149 1.00 77.44 74 ASP A N 1
ATOM 592 C CA . ASP A 1 74 ? 6.942 -14.404 -11.857 1.00 77.44 74 ASP A CA 1
ATOM 593 C C . ASP A 1 74 ? 7.759 -14.623 -10.577 1.00 77.44 74 ASP A C 1
ATOM 595 O O . ASP A 1 74 ? 7.613 -15.646 -9.905 1.00 77.44 74 ASP A O 1
ATOM 599 N N . ARG A 1 75 ? 8.676 -13.696 -10.268 1.00 77.38 75 ARG A N 1
ATOM 600 C CA . ARG A 1 75 ? 9.629 -13.810 -9.150 1.00 77.38 75 ARG A CA 1
ATOM 601 C C . ARG A 1 75 ? 9.757 -12.512 -8.352 1.00 77.38 75 ARG A C 1
ATOM 603 O O . ARG A 1 75 ? 10.749 -11.795 -8.512 1.00 77.38 75 ARG A O 1
ATOM 610 N N . PRO A 1 76 ? 8.774 -12.201 -7.489 1.00 80.25 76 PRO A N 1
ATOM 611 C CA . PRO A 1 76 ? 8.820 -11.024 -6.623 1.00 80.25 76 PRO A CA 1
ATOM 612 C C . PRO A 1 76 ? 10.018 -11.032 -5.661 1.00 80.25 76 PRO A C 1
ATOM 614 O O . PRO A 1 76 ? 10.512 -9.972 -5.295 1.00 80.25 76 PRO A O 1
ATOM 617 N N . ASP A 1 77 ? 10.553 -12.210 -5.322 1.00 78.06 77 ASP A N 1
ATOM 618 C CA . ASP A 1 77 ? 11.764 -12.382 -4.506 1.00 78.06 77 ASP A CA 1
ATOM 619 C C . ASP A 1 77 ? 12.995 -11.676 -5.090 1.00 78.06 77 ASP A C 1
ATOM 621 O O . ASP A 1 77 ? 13.881 -11.234 -4.361 1.00 78.06 77 ASP A O 1
ATOM 625 N N . ARG A 1 78 ? 13.043 -11.506 -6.416 1.00 82.31 78 ARG A N 1
ATOM 626 C CA . ARG A 1 78 ? 14.139 -10.799 -7.093 1.00 82.31 78 ARG A CA 1
ATOM 627 C C . ARG A 1 78 ? 14.073 -9.281 -6.951 1.00 82.31 78 ARG A C 1
ATOM 629 O O . ARG A 1 78 ? 15.047 -8.613 -7.277 1.00 82.31 78 ARG A O 1
ATOM 636 N N . LEU A 1 79 ? 12.956 -8.754 -6.458 1.00 85.31 79 LEU A N 1
ATOM 637 C CA . LEU A 1 79 ? 12.721 -7.325 -6.249 1.00 85.31 79 LEU A CA 1
ATOM 638 C C . LEU A 1 79 ? 13.083 -6.863 -4.829 1.00 85.31 79 LEU A C 1
ATOM 640 O O . LEU A 1 79 ? 12.759 -5.737 -4.461 1.00 85.31 79 LEU A O 1
ATOM 644 N N . GLY A 1 80 ? 13.726 -7.727 -4.035 1.00 82.50 80 GLY A N 1
ATOM 645 C CA . GLY A 1 80 ? 14.034 -7.456 -2.628 1.00 82.50 80 GLY A CA 1
ATOM 646 C C . GLY A 1 80 ? 12.857 -7.710 -1.684 1.00 82.50 80 GLY A C 1
ATOM 647 O O . GLY A 1 80 ? 12.914 -7.289 -0.537 1.00 82.50 80 GLY A O 1
ATOM 648 N N . LEU A 1 81 ? 11.804 -8.392 -2.157 1.00 84.31 81 LEU A N 1
ATOM 649 C CA . LEU A 1 81 ? 10.626 -8.730 -1.358 1.00 84.31 81 LEU A CA 1
ATOM 650 C C . LEU A 1 81 ? 10.737 -10.137 -0.756 1.00 84.31 81 LEU A C 1
ATOM 652 O O . LEU A 1 81 ? 11.063 -11.116 -1.430 1.00 84.31 81 LEU A O 1
ATOM 656 N N . ASN A 1 82 ? 10.381 -10.272 0.509 1.00 80.88 82 ASN A N 1
ATOM 657 C CA . ASN A 1 82 ? 10.265 -11.519 1.236 1.00 80.88 82 ASN A CA 1
ATOM 658 C C . ASN A 1 82 ? 8.947 -12.223 0.894 1.00 80.88 82 ASN A C 1
ATOM 660 O O . ASN A 1 82 ? 7.904 -12.013 1.512 1.00 80.88 82 ASN A O 1
ATOM 664 N N . ILE A 1 83 ? 8.999 -13.154 -0.056 1.00 72.12 83 ILE A N 1
ATOM 665 C CA . ILE A 1 83 ? 7.838 -13.979 -0.430 1.00 72.12 83 ILE A CA 1
ATOM 666 C C . ILE A 1 83 ? 7.291 -14.834 0.730 1.00 72.12 83 ILE A C 1
ATOM 668 O O . ILE A 1 83 ? 6.135 -15.263 0.692 1.00 72.12 83 ILE A O 1
ATOM 672 N N . HIS A 1 84 ? 8.082 -15.077 1.783 1.00 72.88 84 HIS A N 1
ATOM 673 C CA . HIS A 1 84 ? 7.609 -15.788 2.970 1.00 72.88 84 HIS A CA 1
ATOM 674 C C . HIS A 1 84 ? 6.733 -14.912 3.869 1.00 72.88 84 HIS A C 1
ATOM 676 O O . HIS A 1 84 ? 5.923 -15.469 4.607 1.00 72.88 84 HIS A O 1
ATOM 682 N N . ALA A 1 85 ? 6.805 -13.580 3.757 1.00 68.12 85 ALA A N 1
ATOM 683 C CA . ALA A 1 85 ? 5.857 -12.677 4.408 1.00 68.12 85 ALA A CA 1
ATOM 684 C C . ALA A 1 85 ? 4.425 -12.958 3.922 1.00 68.12 85 ALA A C 1
ATOM 686 O O . ALA A 1 85 ? 3.514 -13.160 4.717 1.00 68.12 85 ALA A O 1
ATOM 687 N N . ALA A 1 86 ? 4.229 -13.131 2.610 1.00 64.44 86 ALA A N 1
ATOM 688 C CA . ALA A 1 86 ? 2.929 -13.524 2.058 1.00 64.44 86 ALA A CA 1
ATOM 689 C C . ALA A 1 86 ? 2.453 -14.900 2.550 1.00 64.44 86 ALA A C 1
ATOM 691 O O . ALA A 1 86 ? 1.254 -15.153 2.617 1.00 64.44 86 ALA A O 1
ATOM 692 N N . SER A 1 87 ? 3.376 -15.787 2.930 1.00 66.44 87 SER A N 1
ATOM 693 C CA . SER A 1 87 ? 3.029 -17.079 3.531 1.00 66.44 87 SER A CA 1
ATOM 694 C C . SER A 1 87 ? 2.673 -16.959 5.018 1.00 66.44 87 SER A C 1
ATOM 696 O O . SER A 1 87 ? 1.849 -17.735 5.496 1.00 66.44 87 SER A O 1
ATOM 698 N N . SER A 1 88 ? 3.267 -16.008 5.749 1.00 66.69 88 SER A N 1
ATOM 699 C CA . SER A 1 88 ? 3.040 -15.819 7.188 1.00 66.69 88 SER A CA 1
ATOM 700 C C . SER A 1 88 ? 1.751 -15.060 7.502 1.00 66.69 88 SER A C 1
ATOM 702 O O . SER A 1 88 ? 1.123 -15.364 8.511 1.00 66.69 88 SER A O 1
ATOM 704 N N . VAL A 1 89 ? 1.336 -14.128 6.635 1.00 69.88 89 VAL A N 1
ATOM 705 C CA . VAL A 1 89 ? 0.088 -13.345 6.777 1.00 69.88 89 VAL A CA 1
ATOM 706 C C . VAL A 1 89 ? -0.926 -13.608 5.656 1.00 69.88 89 VAL A C 1
ATOM 708 O O . VAL A 1 89 ? -1.878 -12.852 5.458 1.00 69.88 89 VAL A O 1
ATOM 711 N N . GLY A 1 90 ? -0.733 -14.681 4.883 1.00 64.38 90 GLY A N 1
ATOM 712 C CA . GLY A 1 90 ? -1.534 -14.989 3.693 1.00 64.38 90 GLY A CA 1
ATOM 713 C C . GLY A 1 90 ? -3.038 -15.089 3.966 1.00 64.38 90 GLY A C 1
ATOM 714 O O . GLY A 1 90 ? -3.859 -14.611 3.183 1.00 64.38 90 GLY A O 1
ATOM 715 N N . SER A 1 91 ? -3.424 -15.672 5.103 1.00 65.88 91 SER A N 1
ATOM 716 C CA . SER A 1 91 ? -4.836 -15.849 5.477 1.00 65.88 91 SER A CA 1
ATOM 717 C C . SER A 1 91 ? -5.520 -14.548 5.923 1.00 65.88 91 SER A C 1
ATOM 719 O O . SER A 1 91 ? -6.755 -14.437 5.922 1.00 65.88 91 SER A O 1
ATOM 721 N N . GLU A 1 92 ? -4.712 -13.571 6.314 1.00 70.81 92 GLU A N 1
ATOM 722 C CA . GLU A 1 92 ? -5.094 -12.250 6.782 1.00 70.81 92 GLU A CA 1
ATOM 723 C C . GLU A 1 92 ? -5.176 -11.261 5.621 1.00 70.81 92 GLU A C 1
ATOM 725 O O . GLU A 1 92 ? -6.116 -10.473 5.529 1.00 70.81 92 GLU A O 1
ATOM 730 N N . ILE A 1 93 ? -4.241 -11.361 4.681 1.00 72.69 93 ILE A N 1
ATOM 731 C CA . ILE A 1 93 ? -4.121 -10.415 3.579 1.00 72.69 93 ILE A CA 1
ATOM 732 C C . ILE A 1 93 ? -5.002 -10.756 2.379 1.00 72.69 93 ILE A C 1
ATOM 734 O O . ILE A 1 93 ? -5.416 -9.859 1.653 1.00 72.69 93 ILE A O 1
ATOM 738 N N . CYS A 1 94 ? -5.339 -12.030 2.165 1.00 69.12 94 CYS A N 1
ATOM 739 C CA . CYS A 1 94 ? -6.170 -12.444 1.032 1.00 69.12 94 CYS A CA 1
ATOM 740 C C . CYS A 1 94 ? -7.532 -11.723 0.974 1.00 69.12 94 CYS A C 1
ATOM 742 O O . CYS A 1 94 ? -7.879 -11.230 -0.099 1.00 69.12 94 CYS A O 1
ATOM 744 N N . PRO A 1 95 ? -8.309 -11.599 2.071 1.00 70.06 95 PRO A N 1
ATOM 745 C CA . PRO A 1 95 ? -9.545 -10.811 2.077 1.00 70.06 95 PRO A CA 1
ATOM 746 C C . PRO A 1 95 ? -9.318 -9.336 1.748 1.00 70.06 95 PRO A C 1
ATOM 748 O O . PRO A 1 95 ? -10.114 -8.742 1.025 1.00 70.06 95 PRO A O 1
ATOM 751 N N . TYR A 1 96 ? -8.227 -8.762 2.257 1.00 75.81 96 TYR A N 1
ATOM 752 C CA . TYR A 1 96 ? -7.834 -7.375 2.023 1.00 75.81 96 TYR A CA 1
ATOM 753 C C . TYR A 1 96 ? -7.514 -7.118 0.555 1.00 75.81 96 TYR A C 1
ATOM 755 O O . TYR A 1 96 ? -8.167 -6.300 -0.094 1.00 75.81 96 TYR A O 1
ATOM 763 N N . HIS A 1 97 ? -6.590 -7.910 0.018 1.00 75.69 97 HIS A N 1
ATOM 764 C CA . HIS A 1 97 ? -6.225 -7.926 -1.387 1.00 75.69 97 HIS A CA 1
ATOM 765 C C . HIS A 1 97 ? -7.438 -8.145 -2.279 1.00 75.69 97 HIS A C 1
ATOM 767 O O . HIS A 1 97 ? -7.683 -7.342 -3.164 1.00 75.69 97 HIS A O 1
ATOM 773 N N . THR A 1 98 ? -8.264 -9.149 -1.993 1.00 70.19 98 THR A N 1
ATOM 774 C CA . THR A 1 98 ? -9.473 -9.427 -2.780 1.00 70.19 98 THR A CA 1
ATOM 775 C C . THR A 1 98 ? -10.443 -8.252 -2.759 1.00 70.19 98 THR A C 1
ATOM 777 O O . THR A 1 98 ? -10.940 -7.862 -3.810 1.00 70.19 98 THR A O 1
ATOM 780 N N . THR A 1 99 ? -10.695 -7.652 -1.592 1.00 68.06 99 THR A N 1
ATOM 781 C CA . THR A 1 99 ? -11.653 -6.546 -1.464 1.00 68.06 99 THR A CA 1
ATOM 782 C C . THR A 1 99 ? -11.174 -5.311 -2.225 1.00 68.06 99 THR A C 1
ATOM 784 O O . THR A 1 99 ? -11.931 -4.769 -3.027 1.00 68.06 99 THR A O 1
ATOM 787 N N . LEU A 1 100 ? -9.912 -4.906 -2.052 1.00 68.81 100 LEU A N 1
ATOM 788 C CA . LEU A 1 100 ? -9.325 -3.765 -2.769 1.00 68.81 100 LEU A CA 1
ATOM 789 C C . LEU A 1 100 ? -9.146 -4.015 -4.261 1.00 68.81 100 LEU A C 1
ATOM 791 O O . LEU A 1 100 ? -9.312 -3.111 -5.075 1.00 68.81 100 LEU A O 1
ATOM 795 N N . TYR A 1 101 ? -8.842 -5.252 -4.635 1.00 63.28 101 TYR A N 1
ATOM 796 C CA . TYR A 1 101 ? -8.808 -5.656 -6.029 1.00 63.28 101 TYR A CA 1
ATOM 797 C C . TYR A 1 101 ? -10.214 -5.580 -6.654 1.00 63.28 101 TYR A C 1
ATOM 799 O O . TYR A 1 101 ? -10.375 -5.133 -7.793 1.00 63.28 101 TYR A O 1
ATOM 807 N N . SER A 1 102 ? -11.241 -5.993 -5.899 1.00 56.97 102 SER A N 1
ATOM 808 C CA . SER A 1 102 ? -12.634 -6.112 -6.349 1.00 56.97 102 SER A CA 1
ATOM 809 C C . SER A 1 102 ? -13.422 -4.808 -6.413 1.00 56.97 102 SER A C 1
ATOM 811 O O . SER A 1 102 ? -14.390 -4.759 -7.167 1.00 56.97 102 SER A O 1
ATOM 813 N N . THR A 1 103 ? -13.006 -3.729 -5.740 1.00 58.28 103 THR A N 1
ATOM 814 C CA . THR A 1 103 ? -13.619 -2.383 -5.852 1.00 58.28 103 THR A CA 1
ATOM 815 C C . THR A 1 103 ? -13.385 -1.712 -7.229 1.00 58.28 103 THR A C 1
ATOM 817 O O . THR A 1 103 ? -13.503 -0.501 -7.385 1.00 58.28 103 THR A O 1
ATOM 820 N N . GLU A 1 104 ? -13.148 -2.553 -8.245 1.00 49.88 104 GLU A N 1
ATOM 821 C CA . GLU A 1 104 ? -13.150 -2.373 -9.701 1.00 49.88 104 GLU A CA 1
ATOM 822 C C . GLU A 1 104 ? -11.850 -1.854 -10.379 1.00 49.88 104 GLU A C 1
ATOM 824 O O . GLU A 1 104 ? -11.917 -1.281 -11.463 1.00 49.88 104 GLU A O 1
ATOM 829 N N . LYS A 1 105 ? -10.657 -2.216 -9.855 1.00 55.19 105 LYS A N 1
ATOM 830 C CA . LYS A 1 105 ? -9.284 -2.050 -10.441 1.00 55.19 105 LYS A CA 1
ATOM 831 C C . LYS A 1 105 ? -8.635 -0.646 -10.397 1.00 55.19 105 LYS A C 1
ATOM 833 O O . LYS A 1 105 ? -8.518 0.014 -11.422 1.00 55.19 105 LYS A O 1
ATOM 838 N N . ASP A 1 106 ? -8.079 -0.227 -9.259 1.00 54.41 106 ASP A N 1
ATOM 839 C CA . ASP A 1 106 ? -7.312 1.032 -9.066 1.00 54.41 106 ASP A CA 1
ATOM 840 C C . ASP A 1 106 ? -8.136 2.336 -9.028 1.00 54.41 106 ASP A C 1
ATOM 842 O O . ASP A 1 106 ? -7.558 3.417 -9.042 1.00 54.41 106 ASP A O 1
ATOM 846 N N . ALA A 1 107 ? -9.472 2.307 -8.969 1.00 52.06 107 ALA A N 1
ATOM 847 C CA . ALA A 1 107 ? -10.278 3.532 -9.068 1.00 52.06 107 ALA A CA 1
ATOM 848 C C . ALA A 1 107 ? -10.045 4.535 -7.921 1.00 52.06 107 ALA A C 1
ATOM 850 O O . ALA A 1 107 ? -9.981 5.730 -8.184 1.00 52.06 107 ALA A O 1
ATOM 851 N N . MET A 1 108 ? -9.881 4.072 -6.677 1.00 53.62 108 MET A N 1
ATOM 852 C CA . MET A 1 108 ? -9.689 4.951 -5.515 1.00 53.62 108 MET A CA 1
ATOM 853 C C . MET A 1 108 ? -8.281 5.552 -5.471 1.00 53.62 108 MET A C 1
ATOM 855 O O . MET A 1 108 ? -8.139 6.765 -5.381 1.00 53.62 108 MET A O 1
ATOM 859 N N . VAL A 1 109 ? -7.241 4.725 -5.614 1.00 59.19 109 VAL A N 1
ATOM 860 C CA . VAL A 1 109 ? -5.855 5.207 -5.710 1.00 59.19 109 VAL A CA 1
ATOM 861 C C . VAL A 1 109 ? -5.681 6.104 -6.930 1.00 59.19 109 VAL A C 1
ATOM 863 O O . VAL A 1 109 ? -5.087 7.167 -6.818 1.00 59.19 109 VAL A O 1
ATOM 866 N N . ARG A 1 110 ? -6.257 5.753 -8.088 1.00 59.94 110 ARG A N 1
ATOM 867 C CA . ARG A 1 110 ? -6.250 6.650 -9.252 1.00 59.94 110 ARG A CA 1
ATOM 868 C C . ARG A 1 110 ? -7.046 7.918 -9.001 1.00 59.94 110 ARG A C 1
ATOM 870 O O . ARG A 1 110 ? -6.613 8.944 -9.491 1.00 59.94 110 ARG A 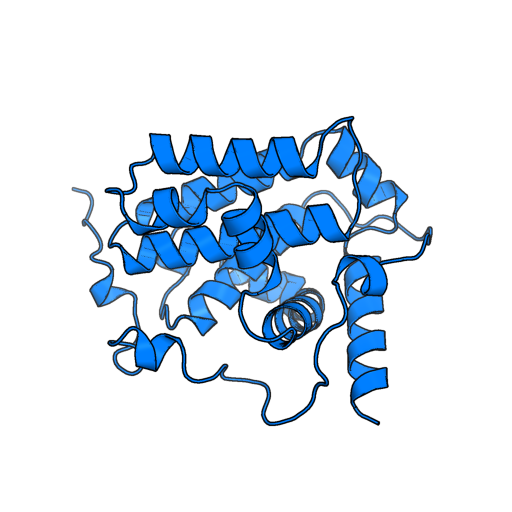O 1
ATOM 877 N N . ALA A 1 111 ? -8.165 7.878 -8.280 1.00 60.28 111 ALA A N 1
ATOM 878 C CA . ALA A 1 111 ? -8.900 9.089 -7.925 1.00 60.28 111 ALA A CA 1
ATOM 879 C C . ALA A 1 111 ? -8.041 10.012 -7.058 1.00 60.28 111 ALA A C 1
ATOM 881 O O . ALA A 1 111 ? -7.953 11.184 -7.378 1.00 60.28 111 ALA A O 1
ATOM 882 N N . ILE A 1 112 ? -7.325 9.474 -6.067 1.00 63.03 112 ILE A N 1
ATOM 883 C CA . ILE A 1 112 ? -6.410 10.245 -5.213 1.00 63.03 112 ILE A CA 1
ATOM 884 C C . ILE A 1 112 ? -5.226 10.778 -6.021 1.00 63.03 112 ILE A C 1
ATOM 886 O O . ILE A 1 112 ? -4.925 11.962 -5.971 1.00 63.03 112 ILE A O 1
ATOM 890 N N . LEU A 1 113 ? -4.588 9.943 -6.842 1.00 63.16 113 LEU A N 1
ATOM 891 C CA . LEU A 1 113 ? -3.507 10.388 -7.724 1.00 63.16 113 LEU A CA 1
ATOM 892 C C . LEU A 1 113 ? -3.982 11.425 -8.754 1.00 63.16 113 LEU A C 1
ATOM 894 O O . LEU A 1 113 ? -3.191 12.261 -9.166 1.00 63.16 113 LEU A O 1
ATOM 898 N N . VAL A 1 114 ? -5.239 11.377 -9.197 1.00 63.88 114 VAL A N 1
ATOM 899 C CA . VAL A 1 114 ? -5.829 12.375 -10.107 1.00 63.88 114 VAL A CA 1
ATOM 900 C C . VAL A 1 114 ? -6.188 13.657 -9.365 1.00 63.88 114 VAL A C 1
ATOM 902 O O . VAL A 1 114 ? -5.909 14.736 -9.868 1.00 63.88 114 VAL A O 1
ATOM 905 N N . GLU A 1 115 ? -6.789 13.554 -8.183 1.00 64.12 115 GLU A N 1
ATOM 906 C CA . GLU A 1 115 ? -7.168 14.693 -7.341 1.00 64.12 115 GLU A CA 1
ATOM 907 C C . GLU A 1 115 ? -5.941 15.498 -6.908 1.00 64.12 115 GLU A C 1
ATOM 909 O O . GLU A 1 115 ? -5.983 16.724 -6.878 1.00 64.12 115 GLU A O 1
ATOM 914 N N . LEU A 1 116 ? -4.827 14.807 -6.675 1.00 64.69 116 LEU A N 1
ATOM 915 C CA . LEU A 1 116 ? -3.536 15.407 -6.359 1.00 64.69 116 LEU A CA 1
ATOM 916 C C . LEU A 1 116 ? -2.723 15.832 -7.594 1.00 64.69 116 LEU A C 1
ATOM 918 O O . LEU A 1 116 ? -1.587 16.270 -7.443 1.00 64.69 116 LEU A O 1
ATOM 922 N N . ASP A 1 117 ? -3.270 15.692 -8.808 1.00 65.56 117 ASP A N 1
ATOM 923 C CA . ASP A 1 117 ? -2.586 15.977 -10.084 1.00 65.56 117 ASP A CA 1
ATOM 924 C C . ASP A 1 117 ? -1.250 15.211 -10.258 1.00 65.56 117 ASP A C 1
ATOM 926 O O . ASP A 1 117 ? -0.321 15.608 -10.964 1.00 65.56 117 ASP A O 1
ATOM 930 N N . LEU A 1 118 ? -1.145 14.060 -9.590 1.00 66.25 118 LEU A N 1
ATOM 931 C CA . LEU A 1 118 ? 0.040 13.205 -9.565 1.00 66.25 118 LEU A CA 1
ATOM 932 C C . LEU A 1 118 ? 0.023 12.109 -10.633 1.00 66.25 118 LEU A C 1
ATOM 934 O O . LEU A 1 118 ? 1.050 11.489 -10.923 1.00 66.25 118 LEU A O 1
ATOM 938 N N . LEU A 1 119 ? -1.139 11.826 -11.226 1.00 68.12 119 LEU A N 1
ATOM 939 C CA . LEU A 1 119 ? -1.251 10.772 -12.231 1.00 68.12 119 LEU A CA 1
ATOM 940 C C . LEU A 1 119 ? -0.420 11.106 -13.478 1.00 68.12 119 LEU A C 1
ATOM 942 O O . LEU A 1 119 ? 0.260 10.230 -14.015 1.00 68.12 119 LEU A O 1
ATOM 946 N N . ASP A 1 120 ? -0.437 12.361 -13.922 1.00 65.88 120 ASP A N 1
ATOM 947 C CA . ASP A 1 120 ? 0.290 12.798 -15.115 1.00 65.88 120 ASP A CA 1
ATOM 948 C C . ASP A 1 120 ? 1.801 12.869 -14.878 1.00 65.88 120 ASP A C 1
ATOM 950 O O . ASP A 1 120 ? 2.581 12.455 -15.739 1.00 65.88 120 ASP A O 1
ATOM 954 N N . THR A 1 121 ? 2.240 13.292 -13.692 1.00 66.12 121 THR A N 1
ATOM 955 C CA . THR A 1 121 ? 3.657 13.259 -13.285 1.00 66.12 121 THR A CA 1
ATOM 956 C C . THR A 1 121 ? 4.172 11.830 -13.213 1.00 66.12 121 THR A C 1
ATOM 958 O O . THR A 1 121 ? 5.235 11.520 -13.757 1.00 66.12 121 THR A O 1
ATOM 961 N N . LEU A 1 122 ? 3.389 10.926 -12.624 1.00 66.06 122 LEU A N 1
ATOM 962 C CA . LEU A 1 122 ? 3.734 9.516 -12.570 1.00 66.06 122 LEU A CA 1
ATOM 963 C C . LEU A 1 122 ? 3.595 8.814 -13.915 1.00 66.06 122 LEU A C 1
ATOM 965 O O . LEU A 1 122 ? 4.134 7.723 -14.015 1.00 66.06 122 LEU A O 1
ATOM 969 N N . THR A 1 123 ? 2.924 9.351 -14.941 1.00 65.75 123 THR A N 1
ATOM 970 C CA . THR A 1 123 ? 2.760 8.701 -16.263 1.00 65.75 123 THR A CA 1
ATOM 971 C C . THR A 1 123 ? 3.655 9.249 -17.367 1.00 65.75 123 THR A C 1
ATOM 973 O O . THR A 1 123 ? 4.125 8.461 -18.188 1.00 65.75 123 THR A O 1
ATOM 976 N N . ASN A 1 124 ? 3.958 10.547 -17.358 1.00 59.44 124 ASN A N 1
ATOM 977 C CA . ASN A 1 124 ? 4.619 11.229 -18.474 1.00 59.44 124 ASN A CA 1
ATOM 978 C C . ASN A 1 124 ? 6.117 11.510 -18.264 1.00 59.44 124 ASN A C 1
ATOM 980 O O . ASN A 1 124 ? 6.815 11.790 -19.239 1.00 59.44 124 ASN A O 1
ATOM 984 N N . LEU A 1 125 ? 6.646 11.435 -17.035 1.00 57.00 125 LEU A N 1
ATOM 985 C CA . LEU A 1 125 ? 8.080 11.634 -16.786 1.00 57.00 125 LEU A CA 1
ATOM 986 C C . LEU A 1 125 ? 8.883 10.327 -16.797 1.00 57.00 125 LEU A C 1
ATOM 988 O O . LEU A 1 125 ? 8.399 9.255 -16.426 1.00 57.00 125 LEU A O 1
ATOM 992 N N . HIS A 1 126 ? 10.171 10.459 -17.142 1.00 63.41 126 HIS A N 1
ATOM 993 C CA . HIS A 1 126 ? 11.193 9.501 -16.727 1.00 63.41 126 HIS A CA 1
ATOM 994 C C . HIS A 1 126 ? 11.149 9.421 -15.198 1.00 63.41 126 HIS A C 1
ATOM 996 O O . HIS A 1 126 ? 11.619 10.336 -14.519 1.00 63.41 126 HIS A O 1
ATOM 1002 N N . ILE A 1 127 ? 10.545 8.359 -14.661 1.00 65.88 127 ILE A N 1
ATOM 1003 C CA . ILE A 1 127 ? 10.480 8.139 -13.218 1.00 65.88 127 ILE A CA 1
ATOM 1004 C C . ILE A 1 127 ? 11.922 8.023 -12.718 1.00 65.88 127 ILE A C 1
ATOM 1006 O O . ILE A 1 127 ? 12.625 7.056 -12.998 1.00 65.88 127 ILE A O 1
ATOM 1010 N N . SER A 1 128 ? 12.379 9.041 -11.995 1.00 71.94 128 SER A N 1
ATOM 1011 C CA . SER A 1 128 ? 13.628 8.988 -11.246 1.00 71.94 128 SER A CA 1
ATOM 1012 C C . SER A 1 128 ? 13.330 8.582 -9.803 1.00 71.94 128 SER A C 1
ATOM 1014 O O . SER A 1 128 ? 12.221 8.799 -9.311 1.00 71.94 128 SER A O 1
ATOM 1016 N N . LYS A 1 129 ? 14.329 8.043 -9.089 1.00 75.12 129 LYS A N 1
ATOM 1017 C CA . LYS A 1 129 ? 14.196 7.740 -7.652 1.00 75.12 129 LYS A CA 1
ATOM 1018 C C . LYS A 1 129 ? 13.719 8.955 -6.851 1.00 75.12 129 LYS A C 1
ATOM 1020 O O . LYS A 1 129 ? 12.923 8.805 -5.934 1.00 75.12 129 LYS A O 1
ATOM 1025 N N . HIS A 1 130 ? 14.219 10.138 -7.210 1.00 78.56 130 HIS A N 1
ATOM 1026 C CA . HIS A 1 130 ? 13.899 11.398 -6.547 1.00 78.56 130 HIS A CA 1
ATOM 1027 C C . HIS A 1 130 ? 12.428 11.765 -6.730 1.00 78.56 130 HIS A C 1
ATOM 1029 O O . HIS A 1 130 ? 11.711 11.919 -5.752 1.00 78.56 130 HIS A O 1
ATOM 1035 N N . THR A 1 131 ? 11.959 11.800 -7.979 1.00 80.88 131 THR A N 1
ATOM 1036 C CA . THR A 1 131 ? 10.567 12.138 -8.305 1.00 80.88 131 THR A CA 1
ATOM 1037 C C . THR A 1 131 ? 9.587 11.143 -7.688 1.00 80.88 131 THR A C 1
ATOM 1039 O O . THR A 1 131 ? 8.535 11.536 -7.192 1.00 80.88 131 THR A O 1
ATOM 1042 N N . LEU A 1 132 ? 9.936 9.851 -7.686 1.00 83.94 132 LEU A N 1
ATOM 1043 C CA . LEU A 1 132 ? 9.117 8.806 -7.076 1.00 83.94 132 LEU A CA 1
ATOM 1044 C C . LEU A 1 132 ? 9.002 8.987 -5.558 1.00 83.94 132 LEU A C 1
ATOM 1046 O O . LEU A 1 132 ? 7.901 8.890 -5.023 1.00 83.94 132 LEU A O 1
ATOM 1050 N N . LEU A 1 133 ? 10.124 9.270 -4.886 1.00 85.75 133 LEU A N 1
ATOM 1051 C CA . LEU A 1 133 ? 10.154 9.546 -3.451 1.00 85.75 133 LEU A CA 1
ATOM 1052 C C . LEU A 1 133 ? 9.321 10.781 -3.106 1.00 85.75 133 LEU A C 1
ATOM 1054 O O . LEU A 1 133 ? 8.462 10.697 -2.238 1.00 85.75 133 LEU A O 1
ATOM 1058 N N . GLU A 1 134 ? 9.548 11.903 -3.792 1.00 86.19 134 GLU A N 1
ATOM 1059 C CA . GLU A 1 134 ? 8.809 13.152 -3.558 1.00 86.19 134 GLU A CA 1
ATOM 1060 C C . GLU A 1 134 ? 7.305 12.952 -3.724 1.00 86.19 134 GLU A C 1
ATOM 1062 O O . GLU A 1 134 ? 6.526 13.363 -2.869 1.00 86.19 134 GLU A O 1
ATOM 1067 N N . THR A 1 135 ? 6.904 12.254 -4.788 1.00 84.06 135 THR A N 1
ATOM 1068 C CA . THR A 1 135 ? 5.492 11.952 -5.038 1.00 84.06 135 THR A CA 1
ATOM 1069 C C . THR A 1 135 ? 4.912 11.078 -3.928 1.00 84.06 135 THR A C 1
ATOM 1071 O O . THR A 1 135 ? 3.809 11.331 -3.452 1.00 84.06 135 THR A O 1
ATOM 1074 N N . PHE A 1 136 ? 5.649 10.054 -3.490 1.00 88.69 136 PHE A N 1
ATOM 1075 C CA . PHE A 1 136 ? 5.175 9.145 -2.451 1.00 88.69 136 PHE A CA 1
ATOM 1076 C C . PHE A 1 136 ? 5.051 9.829 -1.084 1.00 88.69 136 PHE A C 1
ATOM 1078 O O . PHE A 1 136 ? 4.050 9.638 -0.395 1.00 88.69 136 PHE A O 1
ATOM 1085 N N . LEU A 1 137 ? 6.024 10.665 -0.712 1.00 89.44 137 LEU A N 1
ATOM 1086 C CA . LEU A 1 137 ? 5.961 11.456 0.518 1.00 89.44 137 LEU A CA 1
ATOM 1087 C C . LEU A 1 137 ? 4.805 12.455 0.483 1.00 89.44 137 LEU A C 1
ATOM 1089 O O . LEU A 1 137 ? 4.074 12.551 1.460 1.00 89.44 137 LEU A O 1
ATOM 1093 N N . TYR A 1 138 ? 4.575 13.119 -0.651 1.00 86.75 138 TYR A N 1
ATOM 1094 C CA . TYR A 1 138 ? 3.445 14.035 -0.800 1.00 86.75 138 TYR A CA 1
ATOM 1095 C C . TYR A 1 138 ? 2.091 13.337 -0.593 1.00 86.75 138 TYR A C 1
ATOM 1097 O O . TYR A 1 138 ? 1.223 13.862 0.104 1.00 86.75 138 TYR A O 1
ATOM 1105 N N . ILE A 1 139 ? 1.914 12.130 -1.149 1.00 86.31 139 ILE A N 1
ATOM 1106 C CA . ILE A 1 139 ? 0.711 11.313 -0.912 1.00 86.31 139 ILE A CA 1
ATOM 1107 C C . ILE A 1 139 ? 0.563 11.007 0.579 1.00 86.31 139 ILE A C 1
ATOM 1109 O O . ILE A 1 139 ? -0.531 11.136 1.122 1.00 86.31 139 ILE A O 1
ATOM 1113 N N . ALA A 1 140 ? 1.646 10.600 1.242 1.00 89.94 140 ALA A N 1
ATOM 1114 C CA . ALA A 1 140 ? 1.624 10.271 2.661 1.00 89.94 140 ALA A CA 1
ATOM 1115 C C . ALA A 1 140 ? 1.265 11.482 3.532 1.00 89.94 140 ALA A C 1
ATOM 1117 O O . ALA A 1 140 ? 0.395 11.367 4.392 1.00 89.94 140 ALA A O 1
ATOM 1118 N N . ASP A 1 141 ? 1.882 12.634 3.279 1.00 89.12 141 ASP A N 1
ATOM 1119 C CA . ASP A 1 141 ? 1.620 13.869 4.022 1.00 89.12 141 ASP A CA 1
ATOM 1120 C C . ASP A 1 141 ? 0.179 14.349 3.813 1.00 89.12 141 ASP A C 1
ATOM 1122 O O . ASP A 1 141 ? -0.468 14.770 4.764 1.00 89.12 141 ASP A O 1
ATOM 1126 N N . THR A 1 142 ? -0.362 14.200 2.601 1.00 85.75 142 THR A N 1
ATOM 1127 C CA . THR A 1 142 ? -1.773 14.505 2.315 1.00 85.75 142 THR A CA 1
ATOM 1128 C C . THR A 1 142 ? -2.717 13.543 3.042 1.00 85.75 142 THR A C 1
ATOM 1130 O O . THR A 1 142 ? -3.756 13.943 3.561 1.00 85.75 142 THR A O 1
ATOM 1133 N N . LEU A 1 143 ? -2.387 12.248 3.077 1.00 85.00 143 LEU A N 1
ATOM 1134 C CA . LEU A 1 143 ? -3.230 11.254 3.739 1.00 85.00 143 LEU A CA 1
ATOM 1135 C C . LEU A 1 143 ? -3.278 11.470 5.248 1.00 85.00 143 LEU A C 1
ATOM 1137 O O . LEU A 1 143 ? -4.349 11.328 5.825 1.00 85.00 143 LEU A O 1
ATOM 1141 N N . PHE A 1 144 ? -2.159 11.805 5.880 1.00 88.12 144 PHE A N 1
ATOM 1142 C CA . PHE A 1 144 ? -2.056 11.958 7.335 1.00 88.12 144 PHE A CA 1
ATOM 1143 C C . PHE A 1 144 ? -1.918 13.422 7.766 1.00 88.12 144 PHE A C 1
ATOM 1145 O O . PHE A 1 144 ? -1.278 13.711 8.777 1.00 88.12 144 PHE A O 1
ATOM 1152 N N . GLU A 1 145 ? -2.514 14.340 7.000 1.00 85.62 145 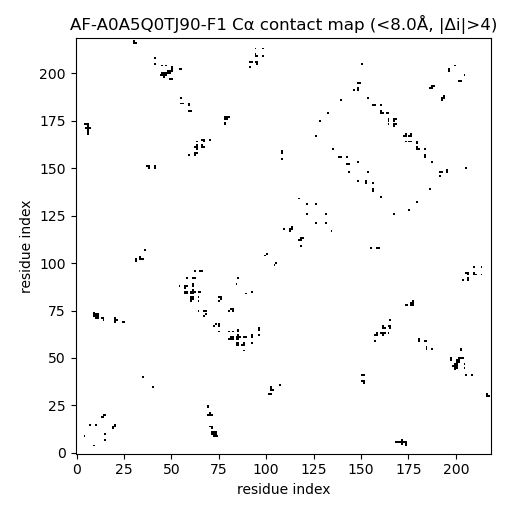GLU A N 1
ATOM 1153 C CA . GLU A 1 145 ? -2.601 15.752 7.371 1.00 85.62 145 GLU A CA 1
ATOM 1154 C C . GLU A 1 145 ? -3.288 15.898 8.740 1.00 85.62 145 GLU A C 1
ATOM 1156 O O . GLU A 1 145 ? -4.191 15.129 9.084 1.00 85.62 145 GLU A O 1
ATOM 1161 N N . ASP A 1 146 ? -2.820 16.863 9.534 1.00 84.56 146 ASP A N 1
ATOM 1162 C CA . ASP A 1 146 ? -3.314 17.156 10.886 1.00 84.56 146 ASP A CA 1
ATOM 1163 C C . ASP A 1 146 ? -3.287 15.964 11.868 1.00 84.56 146 ASP A C 1
ATOM 1165 O O . ASP A 1 146 ? -4.093 15.904 12.797 1.00 84.56 146 ASP A O 1
ATOM 1169 N N . ASP A 1 147 ? -2.366 15.010 11.673 1.00 80.88 147 ASP A N 1
ATOM 1170 C CA . ASP A 1 147 ? -2.267 13.768 12.460 1.00 80.88 147 ASP A CA 1
ATOM 1171 C C . ASP A 1 147 ? -3.554 12.910 12.432 1.00 80.88 147 ASP A C 1
ATOM 1173 O O . ASP A 1 147 ? -3.746 12.021 13.266 1.00 80.88 147 ASP A O 1
ATOM 1177 N N . ASP A 1 148 ? -4.439 13.128 11.452 1.00 85.44 148 ASP A N 1
ATOM 1178 C CA . ASP A 1 148 ? -5.673 12.358 11.310 1.00 85.44 148 ASP A CA 1
ATOM 1179 C C . ASP A 1 148 ? -5.383 10.999 10.660 1.00 85.44 148 ASP A C 1
ATOM 1181 O O . ASP A 1 148 ? -5.244 10.867 9.437 1.00 85.44 148 ASP A O 1
ATOM 1185 N N . VAL A 1 149 ? -5.301 9.963 11.494 1.00 88.69 149 VAL A N 1
ATOM 1186 C CA . VAL A 1 149 ? -5.073 8.579 11.074 1.00 88.69 149 VAL A CA 1
ATOM 1187 C C . VAL A 1 149 ? -6.398 7.819 11.025 1.00 88.69 149 VAL A C 1
ATOM 1189 O O . VAL A 1 149 ? -7.241 7.903 11.913 1.00 88.69 149 VAL A O 1
ATOM 1192 N N . SER A 1 150 ? -6.587 7.030 9.966 1.00 84.38 150 SER A N 1
ATOM 1193 C CA . SER A 1 150 ? -7.716 6.107 9.865 1.00 84.38 150 SER A CA 1
ATOM 1194 C C . SER A 1 150 ? -7.374 4.880 9.028 1.00 84.38 150 SER A C 1
ATOM 1196 O O . SER A 1 150 ? -6.465 4.908 8.193 1.00 84.38 150 SER A O 1
ATOM 1198 N N . TRP A 1 151 ? -8.154 3.807 9.190 1.00 84.38 151 TRP A N 1
ATOM 1199 C CA . TRP A 1 151 ? -7.939 2.575 8.436 1.00 84.38 151 TRP A CA 1
ATOM 1200 C C . TRP A 1 151 ? -7.969 2.811 6.928 1.00 84.38 151 TRP A C 1
ATOM 1202 O O . TRP A 1 151 ? -7.105 2.306 6.226 1.00 84.38 151 TRP A O 1
ATOM 1212 N N . TRP A 1 152 ? -8.902 3.608 6.401 1.00 79.81 152 TRP A N 1
ATOM 1213 C CA . TRP A 1 152 ? -8.953 3.840 4.956 1.00 79.81 152 TRP A CA 1
ATOM 1214 C C . TRP A 1 152 ? -7.720 4.596 4.438 1.00 79.81 152 TRP A C 1
ATOM 1216 O O . TRP A 1 152 ? -7.272 4.293 3.335 1.00 79.81 152 TRP A O 1
ATOM 1226 N N . LYS A 1 153 ? -7.130 5.504 5.228 1.00 83.69 153 LYS A N 1
ATOM 1227 C CA . LYS A 1 153 ? -5.882 6.215 4.891 1.00 83.69 153 LYS A CA 1
ATOM 1228 C C . LYS A 1 153 ? -4.679 5.273 4.884 1.00 83.69 153 LYS A C 1
ATOM 1230 O O . LYS A 1 153 ? -3.950 5.224 3.898 1.00 83.69 153 LYS A O 1
ATOM 1235 N N . ILE A 1 154 ? -4.533 4.458 5.932 1.00 87.19 154 ILE A N 1
ATOM 1236 C CA . ILE A 1 154 ? -3.500 3.410 6.030 1.00 87.19 154 ILE A CA 1
ATOM 1237 C C . ILE A 1 154 ? -3.572 2.469 4.827 1.00 87.19 154 ILE A C 1
ATOM 1239 O O . ILE A 1 154 ? -2.584 2.220 4.139 1.00 87.19 154 ILE A O 1
ATOM 1243 N N . VAL A 1 155 ? -4.772 1.975 4.546 1.00 83.31 155 VAL A N 1
ATOM 1244 C CA . VAL A 1 155 ? -5.032 1.050 3.447 1.00 83.31 155 VAL A CA 1
ATOM 1245 C C . VAL A 1 155 ? -4.730 1.686 2.091 1.00 83.31 155 VAL A C 1
ATOM 1247 O O . VAL A 1 155 ? -4.137 1.048 1.221 1.00 83.31 155 VAL A O 1
ATOM 1250 N N . THR A 1 156 ? -5.082 2.960 1.927 1.00 80.00 156 THR A N 1
ATOM 1251 C CA . THR A 1 156 ? -4.752 3.729 0.726 1.00 80.00 156 THR A CA 1
ATOM 1252 C C . THR A 1 156 ? -3.245 3.842 0.534 1.00 80.00 156 THR A C 1
ATOM 1254 O O . THR A 1 156 ? -2.771 3.600 -0.570 1.00 80.00 156 THR A O 1
ATOM 1257 N N . LEU A 1 157 ? -2.481 4.163 1.582 1.00 87.62 157 LEU A N 1
ATOM 1258 C CA . LEU A 1 157 ? -1.024 4.276 1.492 1.00 87.62 157 LEU A CA 1
ATOM 1259 C C . LEU A 1 157 ? -0.385 2.961 1.016 1.00 87.62 157 LEU A C 1
ATOM 1261 O O . LEU A 1 157 ? 0.447 2.973 0.107 1.00 87.62 157 LEU A O 1
ATOM 1265 N N . VAL A 1 158 ? -0.797 1.833 1.605 1.00 88.44 158 VAL A N 1
ATOM 1266 C CA . VAL A 1 158 ? -0.291 0.497 1.248 1.00 88.44 158 VAL A CA 1
ATOM 1267 C C . VAL A 1 158 ? -0.654 0.125 -0.194 1.00 88.44 158 VAL A C 1
ATOM 1269 O O . VAL A 1 158 ? 0.175 -0.436 -0.911 1.00 88.44 158 VAL A O 1
ATOM 1272 N N . ASP A 1 159 ? -1.864 0.451 -0.657 1.00 83.56 159 ASP A N 1
ATOM 1273 C CA . ASP A 1 159 ? -2.245 0.192 -2.052 1.00 83.56 159 ASP A CA 1
ATOM 1274 C C . ASP A 1 159 ? -1.525 1.122 -3.039 1.00 83.56 159 ASP A C 1
ATOM 1276 O O . ASP A 1 159 ? -1.063 0.663 -4.086 1.00 83.56 159 ASP A O 1
ATOM 1280 N N . CYS A 1 160 ? -1.332 2.396 -2.685 1.00 82.50 160 CYS A N 1
ATOM 1281 C CA . CYS A 1 160 ? -0.538 3.348 -3.462 1.00 82.50 160 CYS A CA 1
ATOM 1282 C C . CYS A 1 160 ? 0.896 2.850 -3.668 1.00 82.50 160 CYS A C 1
ATOM 1284 O O . CYS A 1 160 ? 1.387 2.858 -4.798 1.00 82.50 160 CYS A O 1
ATOM 1286 N N . SER A 1 161 ? 1.569 2.384 -2.612 1.00 90.12 161 SER A N 1
ATOM 1287 C CA . SER A 1 161 ? 2.954 1.920 -2.729 1.00 90.12 161 SER A CA 1
ATOM 1288 C C . SER A 1 161 ? 3.076 0.667 -3.596 1.00 90.12 161 SER A C 1
ATOM 1290 O O . SER A 1 161 ? 3.961 0.595 -4.453 1.00 90.12 161 SER A O 1
ATOM 1292 N N . ALA A 1 162 ? 2.152 -0.288 -3.459 1.00 87.44 162 ALA A N 1
ATOM 1293 C CA . ALA A 1 162 ? 2.109 -1.483 -4.297 1.00 87.44 162 ALA A CA 1
ATOM 1294 C C . ALA A 1 162 ? 1.800 -1.155 -5.767 1.00 87.44 162 ALA A C 1
ATOM 1296 O O . ALA A 1 162 ? 2.414 -1.722 -6.675 1.00 87.44 162 ALA A O 1
ATOM 1297 N N . GLN A 1 163 ? 0.909 -0.195 -6.024 1.00 82.00 163 GLN A N 1
ATOM 1298 C CA . GLN A 1 163 ? 0.625 0.279 -7.376 1.00 82.00 163 GLN A CA 1
ATOM 1299 C C . GLN A 1 163 ? 1.839 0.976 -8.002 1.00 82.00 163 GLN A C 1
ATOM 1301 O O . GLN A 1 163 ? 2.178 0.724 -9.160 1.00 82.00 163 GLN A O 1
ATOM 1306 N N . MET A 1 164 ? 2.537 1.820 -7.241 1.00 85.25 164 MET A N 1
ATOM 1307 C CA . MET A 1 164 ? 3.773 2.463 -7.691 1.00 85.25 164 MET A CA 1
ATOM 1308 C C . MET A 1 164 ? 4.882 1.432 -7.948 1.00 85.25 164 MET A C 1
ATOM 1310 O O . MET A 1 164 ? 5.646 1.594 -8.900 1.00 85.25 164 MET A O 1
ATOM 1314 N N . ALA A 1 165 ? 4.937 0.335 -7.185 1.00 88.75 165 ALA A N 1
ATOM 1315 C CA . ALA A 1 165 ? 5.868 -0.768 -7.427 1.00 88.75 165 ALA A CA 1
ATOM 1316 C C . ALA A 1 165 ? 5.584 -1.471 -8.764 1.00 88.75 165 ALA A C 1
ATOM 1318 O O . ALA A 1 165 ? 6.506 -1.689 -9.553 1.00 88.75 165 ALA A O 1
ATOM 1319 N N . VAL A 1 166 ? 4.310 -1.742 -9.069 1.00 84.00 166 VAL A N 1
ATOM 1320 C CA . VAL A 1 166 ? 3.881 -2.253 -10.382 1.00 84.00 166 VAL A CA 1
ATOM 1321 C C . VAL A 1 166 ? 4.307 -1.306 -11.508 1.00 84.00 166 VAL A C 1
ATOM 1323 O O . VAL A 1 166 ? 4.883 -1.753 -12.500 1.00 84.00 166 VAL A O 1
ATOM 1326 N N . MET A 1 167 ? 4.095 0.005 -11.344 1.00 80.31 167 MET A N 1
ATOM 1327 C CA . MET A 1 167 ? 4.514 1.014 -12.328 1.00 80.31 167 MET A CA 1
ATOM 1328 C C . MET A 1 167 ? 6.031 1.034 -12.539 1.00 80.31 167 MET A C 1
ATOM 1330 O O . MET A 1 167 ? 6.491 1.204 -13.666 1.00 80.31 167 MET A O 1
ATOM 1334 N N . CYS A 1 168 ? 6.816 0.845 -11.478 1.00 84.94 168 CYS A N 1
ATOM 1335 C CA . CYS A 1 168 ? 8.271 0.771 -11.577 1.00 84.94 168 CYS A CA 1
ATOM 1336 C C . CYS A 1 168 ? 8.717 -0.460 -12.374 1.00 84.94 168 CYS A C 1
ATOM 1338 O O .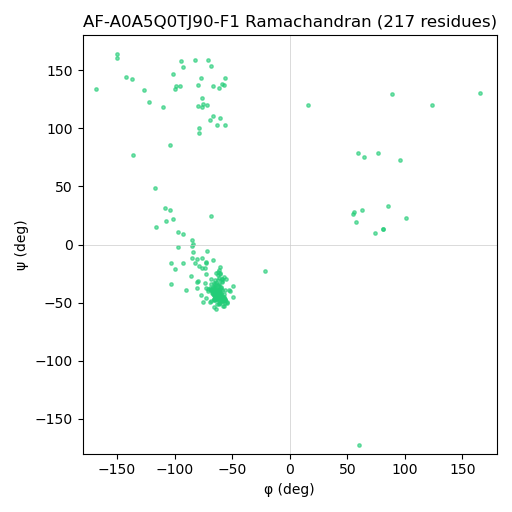 CYS A 1 168 ? 9.570 -0.336 -13.250 1.00 84.94 168 CYS A O 1
ATOM 1340 N N . VAL A 1 169 ? 8.115 -1.629 -12.138 1.00 84.81 169 VAL A N 1
ATOM 1341 C CA . VAL A 1 169 ? 8.411 -2.840 -12.923 1.00 84.81 169 VAL A CA 1
ATOM 1342 C C . VAL A 1 169 ? 8.002 -2.664 -14.387 1.00 84.81 169 VAL A C 1
ATOM 1344 O O . VAL A 1 169 ? 8.778 -3.006 -15.277 1.00 84.81 169 VAL A O 1
ATOM 1347 N N . ASP A 1 170 ? 6.832 -2.078 -14.649 1.00 80.38 170 ASP A N 1
ATOM 1348 C CA . ASP A 1 170 ? 6.352 -1.783 -16.007 1.00 80.38 170 ASP A CA 1
ATOM 1349 C C . ASP A 1 170 ? 7.309 -0.870 -16.790 1.00 80.38 170 ASP A C 1
ATOM 1351 O O . ASP A 1 170 ? 7.453 -1.017 -18.001 1.00 80.38 170 ASP A O 1
ATOM 1355 N N . ARG A 1 171 ? 8.001 0.042 -16.097 1.00 77.75 171 ARG A N 1
ATOM 1356 C CA . ARG A 1 171 ? 8.929 1.023 -16.688 1.00 77.75 171 ARG A CA 1
ATOM 1357 C C . ARG A 1 171 ? 10.403 0.676 -16.569 1.00 77.75 171 ARG A C 1
ATOM 1359 O O . ARG A 1 171 ? 11.242 1.565 -16.656 1.00 77.75 171 ARG A O 1
ATOM 1366 N N . GLU A 1 172 ? 10.719 -0.598 -16.373 1.00 83.06 172 GLU A N 1
ATOM 1367 C CA . GLU A 1 172 ? 12.109 -1.070 -16.317 1.00 83.06 172 GLU A CA 1
ATOM 1368 C C . GLU A 1 172 ? 12.923 -0.475 -15.148 1.00 83.06 172 GLU A C 1
ATOM 1370 O O . GLU A 1 172 ? 14.146 -0.365 -15.205 1.00 83.06 172 GLU A O 1
ATOM 1375 N N . LEU A 1 173 ? 12.250 -0.144 -14.040 1.00 85.00 173 LEU A N 1
ATOM 1376 C CA . LEU A 1 173 ? 12.842 0.353 -12.790 1.00 85.00 173 LEU A CA 1
ATOM 1377 C C . LEU A 1 173 ? 12.603 -0.603 -11.598 1.00 85.00 173 LEU A C 1
ATOM 1379 O O . LEU A 1 173 ? 12.189 -0.158 -10.523 1.00 85.00 173 LEU A O 1
ATOM 1383 N N . PRO A 1 174 ? 12.852 -1.922 -11.728 1.00 85.38 174 PRO A N 1
ATOM 1384 C CA . PRO A 1 174 ? 12.548 -2.900 -10.676 1.00 85.38 174 PRO A CA 1
ATOM 1385 C C . PRO A 1 174 ? 13.301 -2.641 -9.361 1.00 85.38 174 PRO A C 1
ATOM 1387 O O . PRO A 1 174 ? 12.825 -2.998 -8.288 1.00 85.38 174 PRO A O 1
ATOM 1390 N N . ASN A 1 175 ? 14.445 -1.959 -9.416 1.00 86.19 175 ASN A N 1
ATOM 1391 C CA . ASN A 1 175 ? 15.235 -1.573 -8.246 1.00 86.19 175 ASN A CA 1
ATOM 1392 C C . ASN A 1 175 ? 14.544 -0.546 -7.328 1.00 86.19 175 ASN A C 1
ATOM 1394 O O . ASN A 1 175 ? 15.013 -0.318 -6.214 1.00 86.19 175 ASN A O 1
ATOM 1398 N N . MET A 1 176 ? 13.462 0.098 -7.776 1.00 88.44 176 MET A N 1
ATOM 1399 C CA . MET A 1 176 ? 12.694 1.033 -6.944 1.00 88.44 176 MET A CA 1
ATOM 1400 C C . MET A 1 176 ? 11.693 0.332 -6.023 1.00 88.44 176 MET A C 1
ATOM 1402 O O . MET A 1 176 ? 11.238 0.946 -5.061 1.00 88.44 176 MET A O 1
ATOM 1406 N N . VAL A 1 177 ? 11.374 -0.940 -6.278 1.00 91.06 177 VAL A N 1
ATOM 1407 C CA . VAL A 1 177 ? 10.385 -1.705 -5.504 1.00 91.06 177 VAL A CA 1
ATOM 1408 C C . VAL A 1 177 ? 10.808 -1.832 -4.038 1.00 91.06 177 VAL A C 1
ATOM 1410 O O . VAL A 1 177 ? 10.042 -1.476 -3.148 1.00 91.06 177 VAL A O 1
ATOM 1413 N N . GLU A 1 178 ? 12.061 -2.214 -3.779 1.00 90.50 178 GLU A N 1
ATOM 1414 C CA . GLU A 1 178 ? 12.620 -2.283 -2.420 1.00 90.50 178 GLU A CA 1
ATOM 1415 C C . GLU A 1 178 ? 12.630 -0.909 -1.723 1.00 90.50 178 GLU A C 1
ATOM 1417 O O . GLU A 1 178 ? 12.373 -0.802 -0.524 1.00 90.50 178 GLU A O 1
ATOM 1422 N N . SER A 1 179 ? 12.869 0.172 -2.479 1.00 91.62 179 SER A N 1
ATOM 1423 C CA . SER A 1 179 ? 12.815 1.531 -1.924 1.00 91.62 179 SER A CA 1
ATOM 1424 C C . SER A 1 179 ? 11.390 1.913 -1.510 1.00 91.62 179 SER A C 1
ATOM 1426 O O . SER A 1 179 ? 11.211 2.453 -0.424 1.00 91.62 179 SER A O 1
ATOM 1428 N N . LEU A 1 180 ? 10.376 1.587 -2.319 1.00 92.44 180 LEU A N 1
ATOM 1429 C CA . LEU A 1 180 ? 8.968 1.815 -1.977 1.00 92.44 180 LEU A CA 1
ATOM 1430 C C . LEU A 1 180 ? 8.539 1.018 -0.745 1.00 92.44 180 LEU A C 1
ATOM 1432 O O . LEU A 1 180 ? 7.846 1.568 0.111 1.00 92.44 180 LEU A O 1
ATOM 1436 N N . LEU A 1 181 ? 8.970 -0.243 -0.627 1.00 92.12 181 LEU A N 1
ATOM 1437 C CA . LEU A 1 181 ? 8.736 -1.042 0.576 1.00 92.12 181 LEU A CA 1
ATOM 1438 C C . LEU A 1 181 ? 9.320 -0.335 1.806 1.00 92.12 181 LEU A C 1
ATOM 1440 O O . LEU A 1 181 ? 8.592 -0.070 2.758 1.00 92.12 181 LEU A O 1
ATOM 1444 N N . SER A 1 182 ? 10.599 0.050 1.751 1.00 91.88 182 SER A N 1
ATOM 1445 C CA . SER A 1 182 ? 11.276 0.746 2.851 1.00 91.88 182 SER A CA 1
ATOM 1446 C C . SER A 1 182 ? 10.586 2.058 3.236 1.00 91.88 182 SER A C 1
ATOM 1448 O O . SER A 1 182 ? 10.375 2.314 4.420 1.00 91.88 182 SER A O 1
ATOM 1450 N N . TRP A 1 183 ? 10.198 2.884 2.262 1.00 94.50 183 TRP A N 1
ATOM 1451 C CA . TRP A 1 183 ? 9.509 4.149 2.533 1.00 94.50 183 TRP A CA 1
ATOM 1452 C C . TRP A 1 183 ? 8.128 3.934 3.142 1.00 94.50 183 TRP A C 1
ATOM 1454 O O . TRP A 1 183 ? 7.749 4.659 4.058 1.00 94.50 183 TRP A O 1
ATOM 1464 N N . THR A 1 184 ? 7.395 2.924 2.669 1.00 93.88 184 THR A N 1
ATOM 1465 C CA . THR A 1 184 ? 6.083 2.577 3.229 1.00 93.88 184 THR A CA 1
ATOM 1466 C C . THR A 1 184 ? 6.227 2.143 4.681 1.00 93.88 184 THR A C 1
ATOM 1468 O O . THR A 1 184 ? 5.501 2.652 5.529 1.00 93.88 184 THR A O 1
ATOM 1471 N N . SER A 1 185 ? 7.192 1.269 4.986 1.00 91.62 185 SER A N 1
ATOM 1472 C CA . SER A 1 185 ? 7.460 0.836 6.360 1.00 91.62 185 SER A CA 1
ATOM 1473 C C . SER A 1 185 ? 7.813 2.015 7.264 1.00 91.62 185 SER A C 1
ATOM 1475 O O . SER A 1 185 ? 7.187 2.169 8.302 1.00 91.62 185 SER A O 1
ATOM 1477 N N . MET A 1 186 ? 8.700 2.921 6.833 1.00 91.81 186 MET A N 1
ATOM 1478 C CA . MET A 1 186 ? 9.061 4.104 7.631 1.00 91.81 186 MET A CA 1
ATOM 1479 C C . MET A 1 186 ? 7.870 5.018 7.948 1.00 91.81 186 MET A C 1
ATOM 1481 O O . MET A 1 186 ? 7.825 5.605 9.023 1.00 91.81 186 MET A O 1
ATOM 1485 N N . ILE A 1 187 ? 6.913 5.175 7.026 1.00 91.81 187 ILE A N 1
ATOM 1486 C CA . ILE A 1 187 ? 5.698 5.966 7.292 1.00 91.81 187 ILE A CA 1
ATOM 1487 C C . ILE A 1 187 ? 4.786 5.234 8.281 1.00 91.81 187 ILE A C 1
ATOM 1489 O O . ILE A 1 187 ? 4.212 5.863 9.163 1.00 91.81 187 ILE A O 1
ATOM 1493 N N . MET A 1 188 ? 4.665 3.916 8.140 1.00 90.50 188 MET A N 1
ATOM 1494 C CA . MET A 1 188 ? 3.818 3.072 8.984 1.00 90.50 188 MET A CA 1
ATOM 1495 C C . MET A 1 188 ? 4.376 2.868 10.400 1.00 90.50 188 MET A C 1
ATOM 1497 O O . MET A 1 188 ? 3.607 2.613 11.321 1.00 90.50 188 MET A O 1
ATOM 1501 N N . GLU A 1 189 ? 5.692 2.995 10.563 1.00 88.81 189 GLU A N 1
ATOM 1502 C CA . GLU A 1 189 ? 6.421 2.955 11.838 1.00 88.81 189 GLU A CA 1
ATOM 1503 C C . GLU A 1 189 ? 6.458 4.319 12.550 1.00 88.81 189 GLU A C 1
ATOM 1505 O O . GLU A 1 189 ? 7.023 4.425 13.635 1.00 88.81 189 GLU A O 1
ATOM 1510 N N . LYS A 1 190 ? 5.874 5.385 11.978 1.00 89.94 190 LYS A N 1
ATOM 1511 C CA . LYS A 1 190 ? 5.713 6.651 12.710 1.00 89.94 190 LYS A CA 1
ATOM 1512 C C . LYS A 1 190 ? 4.833 6.419 13.943 1.00 89.94 190 LYS A C 1
ATOM 1514 O O . LYS A 1 190 ? 3.765 5.820 13.821 1.00 89.94 190 LYS A O 1
ATOM 1519 N N . ASP A 1 191 ? 5.242 6.965 15.091 1.00 87.38 191 ASP A N 1
ATOM 1520 C CA . ASP A 1 191 ? 4.571 6.764 16.386 1.00 87.38 191 ASP A CA 1
ATOM 1521 C C . ASP A 1 191 ? 3.052 6.997 16.323 1.00 87.38 191 ASP A C 1
ATOM 1523 O O . ASP A 1 191 ? 2.282 6.178 16.814 1.00 87.38 191 ASP A O 1
ATOM 1527 N N . ASN A 1 192 ? 2.601 8.075 15.669 1.00 88.31 192 ASN A N 1
ATOM 1528 C CA . ASN A 1 192 ? 1.176 8.393 15.544 1.00 88.31 192 ASN A CA 1
ATOM 1529 C C . ASN A 1 192 ? 0.391 7.310 14.776 1.00 88.31 192 ASN A C 1
ATOM 1531 O O . ASN A 1 192 ? -0.699 6.929 15.198 1.00 88.31 192 ASN A O 1
ATOM 1535 N N . VAL A 1 193 ? 0.944 6.774 13.685 1.00 89.62 193 VAL A N 1
ATOM 1536 C CA . VAL A 1 193 ? 0.315 5.712 12.886 1.00 89.62 193 VAL A CA 1
ATOM 1537 C C . VAL A 1 193 ? 0.360 4.383 13.628 1.00 89.62 193 VAL A C 1
ATOM 1539 O O . VAL A 1 193 ? -0.660 3.695 13.708 1.00 89.62 193 VAL A O 1
ATOM 1542 N N . GLN A 1 194 ? 1.514 4.027 14.195 1.00 87.19 194 GLN A N 1
ATOM 1543 C CA . GLN A 1 194 ? 1.678 2.773 14.922 1.00 87.19 194 GLN A CA 1
ATOM 1544 C C . GLN A 1 194 ? 0.770 2.719 16.156 1.00 87.19 194 GLN A C 1
ATOM 1546 O O . GLN A 1 194 ? 0.010 1.760 16.302 1.00 87.19 194 GLN A O 1
ATOM 1551 N N . SER A 1 195 ? 0.791 3.749 17.011 1.00 87.38 195 SER A N 1
ATOM 1552 C CA . SER A 1 195 ? -0.082 3.812 18.191 1.00 87.38 195 SER A CA 1
ATOM 1553 C C . SER A 1 195 ? -1.553 3.767 17.792 1.00 87.38 195 SER A C 1
ATOM 1555 O O . SER A 1 195 ? -2.320 3.014 18.386 1.00 87.38 195 SER A O 1
ATOM 1557 N N . TRP A 1 196 ? -1.944 4.472 16.726 1.00 90.00 196 TRP A N 1
ATOM 1558 C CA . TRP A 1 196 ? -3.323 4.431 16.247 1.00 90.00 196 TRP A CA 1
ATOM 1559 C C . TRP A 1 196 ? -3.748 3.024 15.805 1.00 90.00 196 TRP A C 1
ATOM 1561 O O . TRP A 1 196 ? -4.847 2.581 16.140 1.00 90.00 196 TRP A O 1
ATOM 1571 N N . ILE A 1 197 ? -2.894 2.293 15.079 1.00 86.38 197 ILE A N 1
ATOM 1572 C CA . ILE A 1 197 ? -3.176 0.911 14.650 1.00 86.38 197 ILE A CA 1
ATOM 1573 C C . ILE A 1 197 ? -3.401 -0.000 15.858 1.00 86.38 197 ILE A C 1
ATOM 1575 O O . ILE A 1 197 ? -4.348 -0.791 15.859 1.00 86.38 197 ILE A O 1
ATOM 1579 N N . GLU A 1 198 ? -2.543 0.103 16.872 1.00 84.06 198 GLU A N 1
ATOM 1580 C CA . GLU A 1 198 ? -2.643 -0.683 18.106 1.00 84.06 198 GLU A CA 1
ATOM 1581 C C . GLU A 1 198 ? -3.935 -0.353 18.871 1.00 84.06 198 GLU A C 1
ATOM 1583 O O . GLU A 1 198 ? -4.699 -1.254 19.221 1.00 84.06 198 GLU A O 1
ATOM 1588 N N . GLU A 1 199 ? -4.254 0.932 19.028 1.00 85.75 199 GLU A N 1
ATOM 1589 C CA . GLU A 1 199 ? -5.473 1.404 19.698 1.00 85.75 199 GLU A CA 1
ATOM 1590 C C . GLU A 1 199 ? -6.768 1.005 18.965 1.00 85.75 199 GLU A C 1
ATOM 1592 O O . GLU A 1 199 ? -7.819 0.857 19.593 1.00 85.75 199 GLU A O 1
ATOM 1597 N N . ASN A 1 200 ? -6.700 0.768 17.649 1.00 84.12 200 ASN A N 1
ATOM 1598 C CA . ASN A 1 200 ? -7.845 0.436 16.793 1.00 84.12 200 ASN A CA 1
ATOM 1599 C C . ASN A 1 200 ? -7.920 -1.056 16.409 1.00 84.12 200 ASN A C 1
ATOM 1601 O O . ASN A 1 200 ? -8.447 -1.414 15.348 1.00 84.12 200 ASN A O 1
ATOM 1605 N N . GLY A 1 201 ? -7.413 -1.939 17.276 1.00 81.06 201 GLY A N 1
ATOM 1606 C CA . GLY A 1 201 ? -7.586 -3.396 17.177 1.00 81.06 201 GLY A CA 1
ATOM 1607 C C . GLY A 1 201 ? -6.645 -4.102 16.192 1.00 81.06 201 GLY A C 1
ATOM 1608 O O . GLY A 1 201 ? -6.874 -5.263 15.825 1.00 81.06 201 GLY A O 1
ATOM 1609 N N . GLY A 1 202 ? -5.600 -3.403 15.741 1.00 83.25 202 GLY A N 1
ATOM 1610 C CA . GLY A 1 202 ? -4.545 -3.923 14.878 1.00 83.25 202 GLY A CA 1
ATOM 1611 C C . GLY A 1 202 ? -5.020 -4.453 13.518 1.00 83.25 202 GLY A C 1
ATOM 1612 O O . GLY A 1 202 ? -6.186 -4.379 13.126 1.00 83.25 202 GLY A O 1
ATOM 1613 N N . TRP A 1 203 ? -4.103 -5.077 12.777 1.00 80.50 203 TRP A N 1
ATOM 1614 C CA . TRP A 1 203 ? -4.385 -5.652 11.449 1.00 80.50 203 TRP A CA 1
ATOM 1615 C C . TRP A 1 203 ? -5.449 -6.764 11.454 1.00 80.50 203 TRP A C 1
ATOM 1617 O O . TRP A 1 203 ? -6.097 -7.035 10.435 1.00 80.50 203 TRP A O 1
ATOM 1627 N N . LYS A 1 204 ? -5.670 -7.407 12.608 1.00 78.19 204 LYS A N 1
ATOM 1628 C CA . LYS A 1 204 ? -6.689 -8.449 12.779 1.00 78.19 204 LYS A CA 1
ATOM 1629 C C . LYS A 1 204 ? -8.103 -7.882 12.682 1.00 78.19 204 LYS A C 1
ATOM 1631 O O . LYS A 1 204 ? -8.964 -8.530 12.079 1.00 78.19 204 LYS A O 1
ATOM 1636 N N . PHE A 1 205 ? -8.345 -6.688 13.226 1.00 79.94 205 PHE A N 1
ATOM 1637 C CA . PHE A 1 205 ? -9.630 -6.008 13.078 1.00 79.94 205 PHE A CA 1
ATOM 1638 C C . PHE A 1 205 ? -9.972 -5.793 11.600 1.00 79.94 205 PHE A C 1
ATOM 1640 O O . PHE A 1 205 ? -11.025 -6.244 11.137 1.00 79.94 205 PHE A O 1
ATOM 1647 N N . LEU A 1 206 ? -9.046 -5.187 10.849 1.00 76.50 206 LEU A N 1
ATOM 1648 C CA . LEU A 1 206 ? -9.211 -4.912 9.421 1.00 76.50 206 LEU A CA 1
ATOM 1649 C C . LEU A 1 206 ? -9.519 -6.195 8.634 1.00 76.50 206 LEU A C 1
ATOM 1651 O O . LEU A 1 206 ? -10.490 -6.259 7.876 1.00 76.50 206 LEU A O 1
ATOM 1655 N N . THR A 1 207 ? -8.735 -7.245 8.885 1.00 75.81 207 THR A N 1
ATOM 1656 C CA . THR A 1 207 ? -8.902 -8.570 8.274 1.00 75.81 207 THR A CA 1
ATOM 1657 C C . THR A 1 207 ? -10.299 -9.141 8.514 1.00 75.81 207 THR A C 1
ATOM 1659 O O . THR A 1 207 ? -10.967 -9.590 7.580 1.00 75.81 207 THR A O 1
ATOM 1662 N N . ASN A 1 208 ? -10.759 -9.146 9.767 1.00 79.50 208 ASN A N 1
ATOM 1663 C CA . ASN A 1 208 ? -12.065 -9.697 10.128 1.00 79.50 208 ASN A CA 1
ATOM 1664 C C . ASN A 1 208 ? -13.200 -8.911 9.478 1.00 79.50 208 ASN A C 1
ATOM 1666 O O . ASN A 1 208 ? -14.145 -9.503 8.960 1.00 79.50 208 ASN A O 1
ATOM 1670 N N . ARG A 1 209 ? -13.083 -7.583 9.456 1.00 77.69 209 ARG A N 1
ATOM 1671 C CA . ARG A 1 209 ? -14.074 -6.704 8.843 1.00 77.69 209 ARG A CA 1
ATOM 1672 C C . ARG A 1 209 ? -14.233 -6.982 7.350 1.00 77.69 209 ARG A C 1
ATOM 1674 O O . ARG A 1 209 ? -15.357 -7.096 6.864 1.00 77.69 209 ARG A O 1
ATOM 1681 N N . MET A 1 210 ? -13.124 -7.176 6.642 1.00 75.69 210 MET A N 1
ATOM 1682 C CA . MET A 1 210 ? -13.136 -7.533 5.221 1.00 75.69 210 MET A CA 1
ATOM 1683 C C . MET A 1 210 ? -13.687 -8.935 4.974 1.00 75.69 210 MET A C 1
ATOM 1685 O O . MET A 1 210 ? -14.474 -9.122 4.051 1.00 75.69 210 MET A O 1
ATOM 1689 N N . LYS A 1 211 ? -13.365 -9.914 5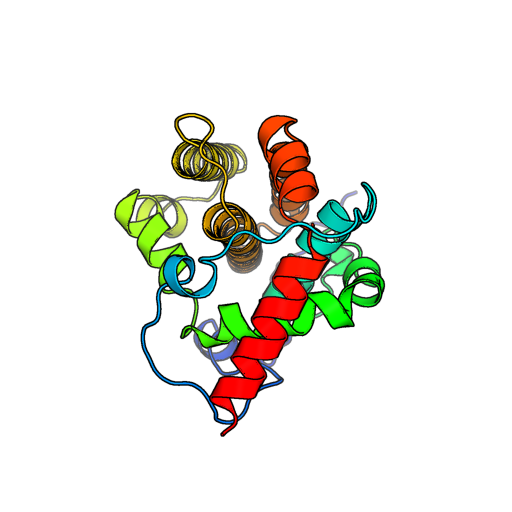.829 1.00 75.06 211 LYS A N 1
ATOM 1690 C CA . LYS A 1 211 ? -13.971 -11.257 5.758 1.00 75.06 211 LYS A CA 1
ATOM 1691 C C . 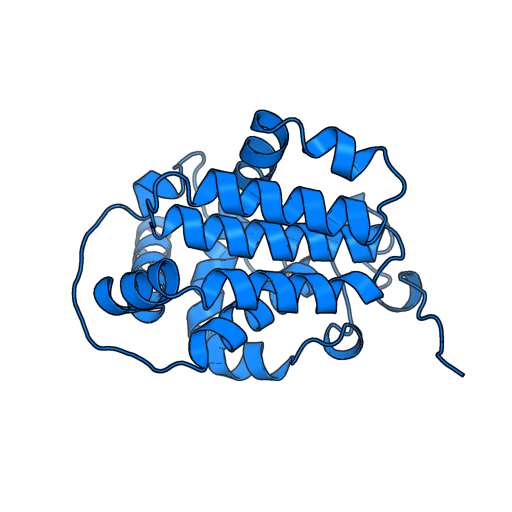LYS A 1 211 ? -15.496 -11.193 5.885 1.00 75.06 211 LYS A C 1
ATOM 1693 O O . LYS A 1 211 ? -16.193 -11.770 5.053 1.00 75.06 211 LYS A O 1
ATOM 1698 N N . SER A 1 212 ? -16.014 -10.464 6.873 1.00 76.56 212 SER A N 1
ATOM 1699 C CA . SER A 1 212 ? -17.460 -10.289 7.074 1.00 76.56 212 SER A CA 1
ATOM 1700 C C . SER A 1 212 ? -18.131 -9.578 5.896 1.00 76.56 212 SER A C 1
ATOM 1702 O O . SER A 1 212 ? -19.226 -9.960 5.479 1.00 76.56 212 SER A O 1
ATOM 1704 N N . TYR A 1 213 ? -17.467 -8.572 5.321 1.00 69.81 213 TYR A N 1
ATOM 1705 C CA . TYR A 1 213 ? -17.952 -7.884 4.125 1.00 69.81 213 TYR A CA 1
ATOM 1706 C C . TYR A 1 213 ? -18.064 -8.838 2.929 1.00 69.81 213 TYR A C 1
ATOM 1708 O O . TYR A 1 213 ? -19.135 -8.945 2.3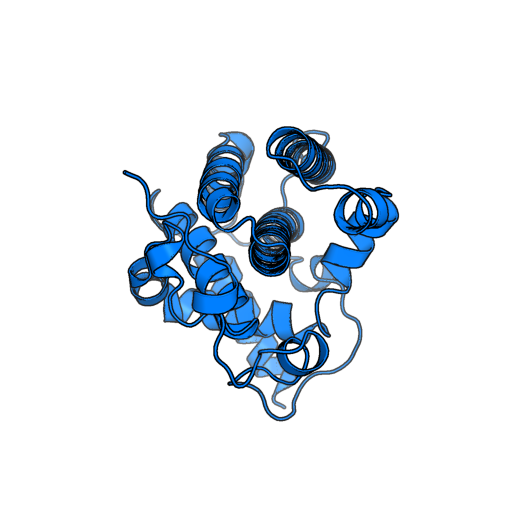35 1.00 69.81 213 TYR A O 1
ATOM 1716 N N . LEU A 1 214 ? -17.006 -9.601 2.634 1.00 66.94 214 LEU A N 1
ATOM 1717 C CA . LEU A 1 214 ? -17.001 -10.578 1.540 1.00 66.94 214 LEU A CA 1
ATOM 1718 C C . LEU A 1 214 ? -18.087 -11.651 1.711 1.00 66.94 214 LEU A C 1
ATOM 1720 O O . LEU A 1 214 ? -18.718 -12.042 0.734 1.00 66.94 214 LEU A O 1
ATOM 1724 N N . GLN A 1 215 ? -18.348 -12.097 2.944 1.00 70.44 215 GLN A N 1
ATOM 1725 C CA . GLN A 1 215 ? -19.433 -13.041 3.241 1.00 70.44 215 GLN A CA 1
ATOM 1726 C C . GLN A 1 215 ? -20.821 -12.439 2.995 1.00 70.44 215 GLN A C 1
ATOM 1728 O O . GLN A 1 215 ? -21.694 -13.118 2.464 1.00 70.44 215 GLN A O 1
ATOM 1733 N N . THR A 1 216 ? -21.020 -11.169 3.352 1.00 66.62 216 THR A N 1
ATOM 1734 C CA . THR A 1 216 ? -22.306 -10.473 3.173 1.00 66.62 216 THR A CA 1
ATOM 1735 C C . THR A 1 216 ? -22.629 -10.248 1.694 1.00 66.62 216 THR A C 1
ATOM 1737 O O . THR A 1 216 ? -23.795 -10.228 1.322 1.00 66.62 216 THR A O 1
ATOM 1740 N N . GLN A 1 217 ? -21.611 -10.104 0.842 1.00 59.22 217 GLN A N 1
ATOM 1741 C CA . GLN A 1 217 ? -21.788 -9.921 -0.603 1.00 59.22 217 GLN A CA 1
ATOM 1742 C C . GLN A 1 217 ? -21.951 -11.221 -1.395 1.00 59.22 217 GLN A C 1
ATOM 1744 O O . GLN A 1 217 ? -22.300 -11.167 -2.571 1.00 59.22 217 GLN A O 1
ATOM 1749 N N . ALA A 1 218 ? -21.679 -12.373 -0.779 1.00 55.62 218 ALA A N 1
ATOM 1750 C CA . ALA A 1 218 ? -21.815 -13.685 -1.407 1.00 55.62 218 ALA A CA 1
ATOM 1751 C C . ALA A 1 218 ? -23.250 -14.260 -1.351 1.00 55.62 218 ALA A C 1
ATOM 1753 O O . ALA A 1 218 ? -23.467 -15.373 -1.833 1.00 55.62 218 ALA A O 1
ATOM 1754 N N . VAL A 1 219 ? -24.204 -13.527 -0.758 1.00 44.94 219 VAL A N 1
ATOM 1755 C CA . VAL A 1 219 ? -25.638 -13.867 -0.639 1.00 44.94 219 VAL A CA 1
ATOM 1756 C C . VAL A 1 219 ? -26.452 -13.025 -1.613 1.00 44.94 219 VAL A C 1
ATOM 1758 O O . VAL A 1 219 ? -27.355 -13.602 -2.259 1.00 44.94 219 VAL A O 1
#